Protein AF-0000000081789473 (afdb_homodimer)

Sequence (280 aa):
MPRLNIVAAGLQEVRWLDLGETDAGKYMLLWSGLSLLHVQGVAIALHHRVAASLVTWKPLGPQLIYARLRHTCGFVSVVCCYAITEIADDTDCVQHELQRISKHGVTVVLGDFNATVGANRLASGVSWDRTLLERRMTTAMPRLNIVAAGLQEVRWLDLGETDAGKYMLLWSGLSLLHVQGVAIALHHRVAASLVTWKPLGPQLIYARLRHTCGFVSVVCCYAITEIADDTDCVQHELQRISKHGVTVVLGDFNATVGANRLASGVSWDRTLLERRMTTA

pLDDT: mean 73.77, std 20.95, range [27.02, 96.38]

Secondary structure (DSSP, 8-state):
-PPP-EEEEEEEEE---SEEEEEETTEEEEEE--TTT--SEEEEEEEHHHHTTEEEEEEEETTEEEEEEEETTEEEEEEEEEEGGGTS---HHHHHHHHHHHTTEEEEEEEES-STTHHHHHHHHS---HHHHHHHHHT-/-----EEEEEEEEE---SEEEEEETTEEEEEE--TTT--SEEEEEEEHHHHTTEEEEEEEETTEEEEEEEETTEEEEEEEEEEGGGTS---HHHHHHHHHHHTTEEEEEEEES-STTHHHHHHHHS---HHHHHHHHHT-

InterPro domains:
  IPR036691 Endonuclease/exonuclease/phosphatase superfamily [G3DSA:3.60.10.10] (1-138)
  IPR036691 Endonuclease/exonuclease/phosphatase superfamily [SSF56219] (10-119)

Organism: Acanthaster planci (NCBI:txid133434)

Foldseek 3Di:
DDDPPDFKDKDWLALDAAFDWDDDVQWIKGKAAHHPPSGTIIIMIGGPVQVVQWDDKDDPHRFKIKTWGADPQWIEMEMEGAAQVVCLPPPPVSVVVVVVSPPRYHYDYDYDHVPPCRLPRCCVVVVPPSVVVPVVVPVD/DDDPPDFKDKDWLALDAAFDWDDDVQWIKGKAAHHPPSGTIIIMIGGPVQVVQWDDKDDPHRFKIKTWGADPQWIEMEMEGAEQVVCLPPPPVSVVVVVVSPPRYHYDYHYDHPPPCRLPRCCPVVVPPSVVVPVVVPVD

Solvent-accessible surface area (backbone atoms only — not comparable to full-atom values): 13468 Å² total; per-residue (Å²): 124,82,57,64,42,55,44,34,33,31,29,25,43,32,57,43,68,36,66,53,71,46,82,29,74,58,23,38,38,36,38,13,16,32,62,88,64,44,46,53,3,15,27,40,37,25,21,51,89,50,47,78,32,52,73,48,69,49,63,77,42,37,37,26,32,38,38,32,27,58,45,98,93,35,31,41,25,44,34,18,24,45,30,44,33,62,70,51,33,76,47,64,68,54,37,50,51,50,40,55,58,24,56,76,31,38,26,37,38,27,22,28,39,57,41,85,67,14,61,64,41,33,15,71,60,46,52,38,52,48,64,66,65,53,52,66,55,58,70,104,124,83,58,62,41,56,44,34,33,31,30,26,42,32,60,42,68,36,66,50,72,46,81,30,75,58,23,36,38,36,37,11,16,30,64,87,61,44,47,52,2,16,28,39,38,26,20,52,89,52,46,78,33,51,73,49,69,47,64,76,42,37,39,27,32,39,39,33,28,58,46,97,93,35,32,41,26,43,34,19,26,44,30,45,33,61,72,53,34,75,48,64,66,54,37,50,50,51,43,55,58,24,55,76,31,38,25,36,38,26,23,26,39,58,43,84,66,14,61,64,42,36,13,72,62,45,52,37,53,47,63,64,66,53,51,66,55,57,73,105

Nearest PDB structures (foldseek):
  7n8k-assembly2_B  TM=6.946E-01  e=8.963E-04  Homo sapiens
  2v0r-assembly2_B  TM=6.892E-01  e=8.963E-04  Homo sapiens
  7n94-assembly2_B  TM=6.518E-01  e=5.803E-04  Homo sapiens
  1wdu-assembly1_A  TM=6.638E-01  e=4.773E-02  Bombyx mori
  8fg6-assembly1_B  TM=2.627E-01  e=7.809E-01  synthetic construct

Structure (mmCIF, N/CA/C/O backbone):
data_AF-0000000081789473-model_v1
#
loop_
_entity.id
_entity.type
_entity.pdbx_description
1 polymer 'Uncharacterized protein LOC110983933'
#
loop_
_atom_site.group_PDB
_atom_site.id
_atom_site.type_symbol
_atom_site.label_atom_id
_atom_site.label_alt_id
_atom_site.label_comp_id
_atom_site.label_asym_id
_atom_site.label_entity_id
_atom_site.label_seq_id
_atom_site.pdbx_PDB_ins_code
_atom_site.Cartn_x
_atom_site.Cartn_y
_atom_site.Cartn_z
_atom_site.occupancy
_atom_site.B_iso_or_equiv
_atom_site.auth_seq_id
_atom_site.auth_comp_id
_atom_site.auth_asym_id
_atom_site.auth_atom_id
_atom_site.pdbx_PDB_model_num
ATOM 1 N N . MET A 1 1 ? -9.312 -11.531 20.125 1 35.53 1 MET A N 1
ATOM 2 C CA . MET A 1 1 ? -9.75 -10.758 18.969 1 35.53 1 MET A CA 1
ATOM 3 C C . MET A 1 1 ? -8.914 -11.102 17.734 1 35.53 1 MET A C 1
ATOM 5 O O . MET A 1 1 ? -7.688 -11.148 17.812 1 35.53 1 MET A O 1
ATOM 9 N N . PRO A 1 2 ? -9.555 -11.727 16.859 1 44.69 2 PRO A N 1
ATOM 10 C CA . PRO A 1 2 ? -8.719 -12.258 15.773 1 44.69 2 PRO A CA 1
ATOM 11 C C . PRO A 1 2 ? -7.867 -11.18 15.109 1 44.69 2 PRO A C 1
ATOM 13 O O . PRO A 1 2 ? -8.305 -10.039 14.977 1 44.69 2 PRO A O 1
ATOM 16 N N . ARG A 1 3 ? -6.547 -11.289 15.125 1 61.25 3 ARG A N 1
ATOM 17 C CA . ARG A 1 3 ? -5.469 -10.422 14.664 1 61.25 3 ARG A CA 1
ATOM 18 C C . ARG A 1 3 ? -5.5 -10.266 13.148 1 61.25 3 ARG A C 1
ATOM 20 O O . ARG A 1 3 ? -5.949 -11.164 12.43 1 61.25 3 ARG A O 1
ATOM 27 N N . LEU A 1 4 ? -5.672 -9.023 12.672 1 71.88 4 LEU A N 1
ATOM 28 C CA . LEU A 1 4 ? -5.598 -8.781 11.234 1 71.88 4 LEU A CA 1
ATOM 29 C C . LEU A 1 4 ? -4.383 -9.477 10.625 1 71.88 4 LEU A C 1
ATOM 31 O O . LEU A 1 4 ? -3.297 -9.453 11.211 1 71.88 4 LEU A O 1
ATOM 35 N N . ASN A 1 5 ? -4.699 -10.336 9.688 1 83.31 5 ASN A N 1
ATOM 36 C CA . ASN A 1 5 ? -3.617 -11.016 8.984 1 83.31 5 ASN A CA 1
ATOM 37 C C . ASN A 1 5 ? -2.916 -10.086 7.996 1 83.31 5 ASN A C 1
ATOM 39 O O . ASN A 1 5 ? -2.953 -10.312 6.785 1 83.31 5 ASN A O 1
ATOM 43 N N . ILE A 1 6 ? -2.283 -9.109 8.57 1 87.06 6 ILE A N 1
ATOM 44 C CA . ILE A 1 6 ? -1.536 -8.148 7.766 1 87.06 6 ILE A CA 1
ATOM 45 C C . ILE A 1 6 ? -0.145 -8.703 7.465 1 87.06 6 ILE A C 1
ATOM 47 O O . ILE A 1 6 ? 0.678 -8.859 8.367 1 87.06 6 ILE A O 1
ATOM 51 N N . VAL A 1 7 ? 0.059 -8.945 6.184 1 88.81 7 VAL A N 1
ATOM 52 C CA . VAL A 1 7 ? 1.333 -9.57 5.84 1 88.81 7 VAL A CA 1
ATOM 53 C C . VAL A 1 7 ? 2.34 -8.492 5.43 1 88.81 7 VAL A C 1
ATOM 55 O O . VAL A 1 7 ? 3.551 -8.719 5.48 1 88.81 7 VAL A O 1
ATOM 58 N N . ALA A 1 8 ? 1.842 -7.363 4.977 1 91.12 8 ALA A N 1
ATOM 59 C CA . ALA A 1 8 ? 2.686 -6.23 4.594 1 91.12 8 ALA A CA 1
ATOM 60 C C . ALA A 1 8 ? 1.968 -4.906 4.836 1 91.12 8 ALA A C 1
ATOM 62 O O . ALA A 1 8 ? 0.745 -4.82 4.699 1 91.12 8 ALA A O 1
ATOM 63 N N . ALA A 1 9 ? 2.734 -3.879 5.199 1 89.38 9 ALA A N 1
ATOM 64 C CA . ALA A 1 9 ? 2.201 -2.531 5.391 1 89.38 9 ALA A CA 1
ATOM 65 C C . ALA A 1 9 ? 3.168 -1.479 4.852 1 89.38 9 ALA A C 1
ATOM 67 O O . ALA A 1 9 ? 4.375 -1.56 5.086 1 89.38 9 ALA A O 1
ATOM 68 N N . GLY A 1 10 ? 2.666 -0.63 3.996 1 90.56 10 GLY A N 1
ATOM 69 C CA . GLY A 1 10 ? 3.4 0.563 3.609 1 90.56 10 GLY A CA 1
ATOM 70 C C . GLY A 1 10 ? 3.109 1.757 4.5 1 90.56 10 GLY A C 1
ATOM 71 O O . GLY A 1 10 ? 1.948 2.107 4.719 1 90.56 10 GLY A O 1
ATOM 72 N N . LEU A 1 11 ? 4.184 2.35 4.988 1 86.81 11 LEU A N 1
ATOM 73 C CA . LEU A 1 11 ? 4.051 3.432 5.957 1 86.81 11 LEU A CA 1
ATOM 74 C C . LEU A 1 11 ? 4.684 4.715 5.43 1 86.81 11 LEU A C 1
ATOM 76 O O . LEU A 1 11 ? 5.797 4.691 4.902 1 86.81 11 LEU A O 1
ATOM 80 N N . GLN A 1 12 ? 3.863 5.734 5.57 1 83.19 12 GLN A N 1
ATOM 81 C CA . GLN A 1 12 ? 4.379 7.043 5.176 1 83.19 12 GLN A CA 1
ATOM 82 C C . GLN A 1 12 ? 4.617 7.93 6.391 1 83.19 12 GLN A C 1
ATOM 84 O O . GLN A 1 12 ? 4.074 7.676 7.469 1 83.19 12 GLN A O 1
ATOM 89 N N . GLU A 1 13 ? 5.469 8.914 6.199 1 78.31 13 GLU A N 1
ATOM 90 C CA . GLU A 1 13 ? 5.828 9.898 7.219 1 78.31 13 GLU A CA 1
ATOM 91 C C . GLU A 1 13 ? 6.449 9.227 8.438 1 78.31 13 GLU A C 1
ATOM 93 O O . GLU A 1 13 ? 6.012 9.461 9.57 1 78.31 13 GLU A O 1
ATOM 98 N N . VAL A 1 14 ? 7.32 8.352 8.133 1 72.69 14 VAL A N 1
ATOM 99 C CA . VAL A 1 14 ? 8.102 7.703 9.18 1 72.69 14 VAL A CA 1
ATOM 100 C C . VAL A 1 14 ? 9.273 8.602 9.578 1 72.69 14 VAL A C 1
ATOM 102 O O . VAL A 1 14 ? 10.031 9.062 8.727 1 72.69 14 VAL A O 1
ATOM 105 N N . ARG A 1 15 ? 9.297 9.055 10.789 1 74.69 15 ARG A N 1
ATOM 106 C CA . ARG A 1 15 ? 10.328 9.969 11.273 1 74.69 15 ARG A CA 1
ATOM 107 C C . ARG A 1 15 ? 11.477 9.211 11.922 1 74.69 15 ARG A C 1
ATOM 109 O O . ARG A 1 15 ? 11.844 9.477 13.07 1 74.69 15 ARG A O 1
ATOM 116 N N . TRP A 1 16 ? 11.977 8.234 11.156 1 72.81 16 TRP A N 1
ATOM 117 C CA . TRP A 1 16 ? 13.125 7.453 11.602 1 72.81 16 TRP A CA 1
ATOM 118 C C . TRP A 1 16 ? 14.398 7.898 10.898 1 72.81 16 TRP A C 1
ATOM 120 O O . TRP A 1 16 ? 14.359 8.312 9.734 1 72.81 16 TRP A O 1
ATOM 130 N N . LEU A 1 17 ? 15.375 7.844 11.625 1 71.19 17 LEU A N 1
ATOM 131 C CA . LEU A 1 17 ? 16.641 8.305 11.078 1 71.19 17 LEU A CA 1
ATOM 132 C C . LEU A 1 17 ? 17.281 7.242 10.188 1 71.19 17 LEU A C 1
ATOM 134 O O . LEU A 1 17 ? 17.141 6.047 10.453 1 71.19 17 LEU A O 1
ATOM 138 N N . ASP A 1 18 ? 17.938 7.812 9.148 1 77.94 18 ASP A N 1
ATOM 139 C CA . ASP A 1 18 ? 18.734 6.984 8.25 1 77.94 18 ASP A CA 1
ATOM 140 C C . ASP A 1 18 ? 17.875 5.949 7.535 1 77.94 18 ASP A C 1
ATOM 142 O O . ASP A 1 18 ? 16.688 6.191 7.285 1 77.94 18 ASP A O 1
ATOM 146 N N . LEU A 1 19 ? 18.516 5.07 6.891 1 85.06 19 LEU A N 1
ATOM 147 C CA . LEU A 1 19 ? 17.906 3.945 6.195 1 85.06 19 LEU A CA 1
ATOM 148 C C . LEU A 1 19 ? 18.359 2.617 6.781 1 85.06 19 LEU A C 1
ATOM 150 O O . LEU A 1 19 ? 19.516 2.496 7.223 1 85.06 19 LEU A O 1
ATOM 154 N N . GLY A 1 20 ? 17.328 1.719 6.887 1 88.19 20 GLY A N 1
ATOM 155 C CA . GLY A 1 20 ? 17.75 0.42 7.387 1 88.19 20 GLY A CA 1
ATOM 156 C C . GLY A 1 20 ? 16.594 -0.568 7.527 1 88.19 20 GLY A C 1
ATOM 157 O O . GLY A 1 20 ? 15.547 -0.395 6.91 1 88.19 20 GLY A O 1
ATOM 158 N N . GLU A 1 21 ? 17.031 -1.706 8.156 1 90.69 21 GLU A N 1
ATOM 159 C CA . GLU A 1 21 ? 16.078 -2.754 8.5 1 90.69 21 GLU A CA 1
ATOM 160 C C . GLU A 1 21 ? 16.219 -3.186 9.953 1 90.69 21 GLU A C 1
ATOM 162 O O . GLU A 1 21 ? 17.312 -3.105 10.523 1 90.69 21 GLU A O 1
ATOM 167 N N . THR A 1 22 ? 15.133 -3.479 10.523 1 85.5 22 THR A N 1
ATOM 168 C CA . THR A 1 22 ? 15.172 -3.979 11.898 1 85.5 22 THR A CA 1
ATOM 169 C C . THR A 1 22 ? 14.023 -4.957 12.148 1 85.5 22 THR A C 1
ATOM 171 O O . THR A 1 22 ? 13.031 -4.953 11.414 1 85.5 22 THR A O 1
ATOM 174 N N . ASP A 1 23 ? 14.242 -5.781 13.109 1 86.44 23 ASP A N 1
ATOM 175 C CA . ASP A 1 23 ? 13.164 -6.652 13.586 1 86.44 23 ASP A CA 1
ATOM 176 C C . ASP A 1 23 ? 12.273 -5.93 14.594 1 86.44 23 ASP A C 1
ATOM 178 O O . ASP A 1 23 ? 12.773 -5.234 15.484 1 86.44 23 ASP A O 1
ATOM 182 N N . ALA A 1 24 ? 11.023 -6.008 14.312 1 81.69 24 ALA A N 1
ATOM 183 C CA . ALA A 1 24 ? 10.047 -5.414 15.211 1 81.69 24 ALA A CA 1
ATOM 184 C C . ALA A 1 24 ? 8.938 -6.406 15.547 1 81.69 24 ALA A C 1
ATOM 186 O O . ALA A 1 24 ? 7.844 -6.348 14.977 1 81.69 24 ALA A O 1
ATOM 187 N N . GLY A 1 25 ? 9.266 -7.277 16.531 1 81.69 25 GLY A N 1
ATOM 188 C CA . GLY A 1 25 ? 8.289 -8.289 16.891 1 81.69 25 GLY A CA 1
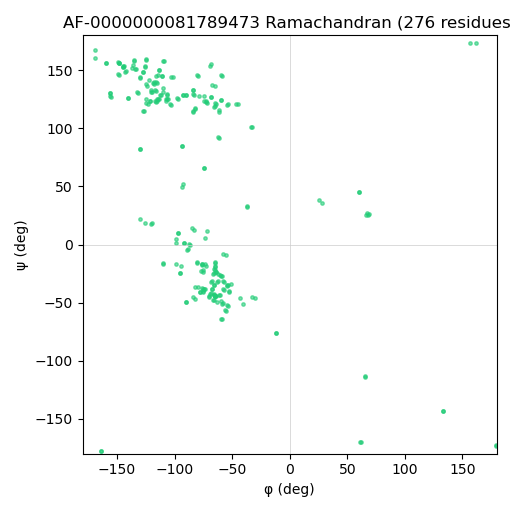ATOM 189 C C . GLY A 1 25 ? 8 -9.281 15.789 1 81.69 25 GLY A C 1
ATOM 190 O O . GLY A 1 25 ? 8.898 -9.984 15.32 1 81.69 25 GLY A O 1
ATOM 191 N N . LYS A 1 26 ? 6.746 -9.156 15.344 1 84.44 26 LYS A N 1
ATOM 192 C CA . LYS A 1 26 ? 6.301 -10.102 14.32 1 84.44 26 LYS A CA 1
ATOM 193 C C . LYS A 1 26 ? 6.641 -9.609 12.922 1 84.44 26 LYS A C 1
ATOM 195 O O . LYS A 1 26 ? 6.418 -10.312 11.938 1 84.44 26 LYS A O 1
ATOM 200 N N . TYR A 1 27 ? 7.273 -8.438 12.938 1 87.88 27 TYR A N 1
ATOM 201 C CA . TYR A 1 27 ? 7.488 -7.824 11.633 1 87.88 27 TYR A CA 1
ATOM 202 C C . TYR A 1 27 ? 8.953 -7.453 11.438 1 87.88 27 TYR A C 1
ATOM 204 O O . TYR A 1 27 ? 9.664 -7.18 12.406 1 87.88 27 TYR A O 1
ATOM 212 N N . MET A 1 28 ? 9.328 -7.52 10.219 1 91.31 28 MET A N 1
ATOM 213 C CA . MET A 1 28 ? 10.531 -6.848 9.742 1 91.31 28 MET A CA 1
ATOM 214 C C . MET A 1 28 ? 10.203 -5.461 9.195 1 91.31 28 MET A C 1
ATOM 216 O O . MET A 1 28 ? 9.312 -5.316 8.352 1 91.31 28 MET A O 1
ATOM 220 N N . LEU A 1 29 ? 10.953 -4.434 9.688 1 89 29 LEU A N 1
ATOM 221 C CA . LEU A 1 29 ? 10.742 -3.064 9.234 1 89 29 LEU A CA 1
ATOM 222 C C . LEU A 1 29 ? 11.867 -2.617 8.305 1 89 29 LEU A C 1
ATOM 224 O O . LEU A 1 29 ? 13.039 -2.783 8.633 1 89 29 LEU A O 1
ATOM 228 N N . LEU A 1 30 ? 11.461 -2.195 7.191 1 93.62 30 LEU A N 1
ATOM 229 C CA . LEU A 1 30 ? 12.352 -1.572 6.219 1 93.62 30 LEU A CA 1
ATOM 230 C C . LEU A 1 30 ? 12.023 -0.091 6.055 1 93.62 30 LEU A C 1
ATOM 232 O O . LEU A 1 30 ? 10.859 0.279 5.887 1 93.62 30 LEU A O 1
ATOM 236 N N . TRP A 1 31 ? 13.086 0.78 6.176 1 90.06 31 TRP A N 1
ATOM 237 C CA . TRP A 1 31 ? 12.695 2.182 6.082 1 90.06 31 TRP A CA 1
ATOM 238 C C . TRP A 1 31 ? 13.766 3.004 5.379 1 90.06 31 TRP A C 1
ATOM 240 O O . TRP A 1 31 ? 14.914 2.562 5.258 1 90.06 31 TRP A O 1
ATOM 250 N N . SER A 1 32 ? 13.234 4.055 4.789 1 89.69 32 SER A N 1
ATOM 251 C CA . SER A 1 32 ? 14.062 5.102 4.199 1 89.69 32 SER A CA 1
ATOM 252 C C . SER A 1 32 ? 13.68 6.477 4.738 1 89.69 32 SER A C 1
ATOM 254 O O . SER A 1 32 ? 12.516 6.879 4.652 1 89.69 32 SER A O 1
ATOM 256 N N . GLY A 1 33 ? 14.547 7.102 5.434 1 80 33 GLY A N 1
ATOM 257 C CA . GLY A 1 33 ? 14.328 8.438 5.969 1 80 33 GLY A CA 1
ATOM 258 C C . GLY A 1 33 ? 15.531 9.344 5.816 1 80 33 GLY A C 1
ATOM 259 O O . GLY A 1 33 ? 16.625 8.883 5.504 1 80 33 GLY A O 1
ATOM 260 N N . LEU A 1 34 ? 15.156 10.727 5.727 1 67.56 34 LEU A N 1
ATOM 261 C CA . LEU A 1 34 ? 16.25 11.68 5.688 1 67.56 34 LEU A CA 1
ATOM 262 C C . LEU A 1 34 ? 16.922 11.789 7.055 1 67.56 34 LEU A C 1
ATOM 264 O O . LEU A 1 34 ? 16.266 11.711 8.086 1 67.56 34 LEU A O 1
ATOM 268 N N . SER A 1 35 ? 18.172 11.508 7.02 1 59.38 35 SER A N 1
ATOM 269 C CA . SER A 1 35 ? 19 11.57 8.219 1 59.38 35 SER A CA 1
ATOM 270 C C . SER A 1 35 ? 18.656 12.781 9.078 1 59.38 35 SER A C 1
ATOM 272 O O . SER A 1 35 ? 18.5 12.664 10.297 1 59.38 35 SER A O 1
ATOM 274 N N . LEU A 1 36 ? 18.609 13.992 8.508 1 56.41 36 LEU A N 1
ATOM 275 C CA . LEU A 1 36 ? 18.719 15.172 9.359 1 56.41 36 LEU A CA 1
ATOM 276 C C . LEU A 1 36 ? 17.344 15.703 9.742 1 56.41 36 LEU A C 1
ATOM 278 O O . LEU A 1 36 ? 17.203 16.422 10.727 1 56.41 36 LEU A O 1
ATOM 282 N N . LEU A 1 37 ? 16.359 15.344 9.039 1 54.75 37 LEU A N 1
ATOM 283 C CA . LEU A 1 37 ? 15.148 16.141 9.25 1 54.75 37 LEU A CA 1
ATOM 284 C C . LEU A 1 37 ? 13.961 15.258 9.594 1 54.75 37 LEU A C 1
ATOM 286 O O . LEU A 1 37 ? 12.906 15.758 9.992 1 54.75 37 LEU A O 1
ATOM 290 N N . HIS A 1 38 ? 14.297 14.109 10 1 57.25 38 HIS A N 1
ATOM 291 C CA . HIS A 1 38 ? 13.211 13.211 10.367 1 57.25 38 HIS A CA 1
ATOM 292 C C . HIS A 1 38 ? 11.938 13.531 9.594 1 57.25 38 HIS A C 1
ATOM 294 O O . HIS A 1 38 ? 10.875 13.703 10.188 1 57.25 38 HIS A O 1
ATOM 300 N N . VAL A 1 39 ? 12.141 13.922 8.391 1 61.56 39 VAL A N 1
ATOM 301 C CA . VAL A 1 39 ? 10.938 14.336 7.668 1 61.56 39 VAL A CA 1
ATOM 302 C C . VAL A 1 39 ? 10.695 13.391 6.492 1 61.56 39 VAL A C 1
ATOM 304 O O . VAL A 1 39 ? 11.641 12.922 5.859 1 61.56 39 VAL A O 1
ATOM 307 N N . GLN A 1 40 ? 9.484 13.023 6.258 1 72.44 40 GLN A N 1
ATOM 308 C CA . GLN A 1 40 ? 8.922 12.453 5.039 1 72.44 40 GLN A CA 1
ATOM 309 C C . GLN A 1 40 ? 9.469 11.047 4.793 1 72.44 40 GLN A C 1
ATOM 311 O O . GLN A 1 40 ? 9.758 10.68 3.65 1 72.44 40 GLN A O 1
ATOM 316 N N . GLY A 1 41 ? 9.898 10.312 5.875 1 82.19 41 GLY A N 1
ATOM 317 C CA . GLY A 1 41 ? 10.375 8.953 5.707 1 82.19 41 GLY A CA 1
ATOM 318 C C . GLY A 1 41 ? 9.281 7.977 5.324 1 82.19 41 GLY A C 1
ATOM 319 O O . GLY A 1 41 ? 8.102 8.227 5.59 1 82.19 41 GLY A O 1
ATOM 320 N N . VAL A 1 42 ? 9.695 6.949 4.672 1 89.94 42 VAL A N 1
ATOM 321 C CA . VAL A 1 42 ? 8.781 5.879 4.277 1 89.94 42 VAL A CA 1
ATOM 322 C C . VAL A 1 42 ? 9.305 4.539 4.789 1 89.94 42 VAL A C 1
ATOM 324 O O . VAL A 1 42 ? 10.508 4.383 5.027 1 89.94 42 VAL A O 1
ATOM 327 N N . ALA A 1 43 ? 8.367 3.604 5 1 89.94 43 ALA A N 1
ATOM 328 C CA . ALA A 1 43 ? 8.766 2.295 5.512 1 89.94 43 ALA A CA 1
ATOM 329 C C . ALA A 1 43 ? 7.836 1.2 4.992 1 89.94 43 ALA A C 1
ATOM 331 O O . ALA A 1 43 ? 6.723 1.484 4.543 1 89.94 43 ALA A O 1
ATOM 332 N N . ILE A 1 44 ? 8.328 0.009 4.988 1 92.69 44 ILE A N 1
ATOM 333 C CA . ILE A 1 44 ? 7.562 -1.201 4.699 1 92.69 44 ILE A CA 1
ATOM 334 C C . ILE A 1 44 ? 7.707 -2.188 5.855 1 92.69 44 ILE A C 1
ATOM 336 O O . ILE A 1 44 ? 8.82 -2.5 6.281 1 92.69 44 ILE A O 1
ATOM 340 N N . ALA A 1 45 ? 6.617 -2.531 6.387 1 90.56 45 ALA A N 1
ATOM 341 C CA . ALA A 1 45 ? 6.59 -3.588 7.395 1 90.56 45 ALA A CA 1
ATOM 342 C C . ALA A 1 45 ? 6.191 -4.926 6.777 1 90.56 45 ALA A C 1
ATOM 344 O O . ALA A 1 45 ? 5.152 -5.027 6.117 1 90.56 45 ALA A O 1
ATOM 345 N N . LEU A 1 46 ? 6.996 -5.926 6.973 1 92.62 46 LEU A N 1
ATOM 346 C CA . LEU A 1 46 ? 6.723 -7.273 6.48 1 92.62 46 LEU A CA 1
ATOM 347 C C . LEU A 1 46 ? 6.582 -8.258 7.641 1 92.62 46 LEU A C 1
ATOM 349 O O . LEU A 1 46 ? 7.473 -8.359 8.484 1 92.62 46 LEU A O 1
ATOM 353 N N . HIS A 1 47 ? 5.414 -8.883 7.609 1 89.38 47 HIS A N 1
ATOM 354 C CA . HIS A 1 47 ? 5.297 -9.969 8.578 1 89.38 47 HIS A CA 1
ATOM 355 C C . HIS A 1 47 ? 6.367 -11.031 8.336 1 89.38 47 HIS A C 1
ATOM 357 O O . HIS A 1 47 ? 6.668 -11.375 7.191 1 89.38 47 HIS A O 1
ATOM 363 N N . HIS A 1 48 ? 6.859 -11.641 9.367 1 90.88 48 HIS A N 1
ATOM 364 C CA . HIS A 1 48 ? 7.977 -12.578 9.25 1 90.88 48 HIS A CA 1
ATOM 365 C C . HIS A 1 48 ? 7.59 -13.789 8.414 1 90.88 48 HIS A C 1
ATOM 367 O O . HIS A 1 48 ? 8.445 -14.406 7.77 1 90.88 48 HIS A O 1
ATOM 373 N N . ARG A 1 49 ? 6.355 -14.078 8.336 1 87.44 49 ARG A N 1
ATOM 374 C CA . ARG A 1 49 ? 5.902 -15.211 7.535 1 87.44 49 ARG A CA 1
ATOM 375 C C . ARG A 1 49 ? 6.16 -14.961 6.051 1 87.44 49 ARG A C 1
ATOM 377 O O . ARG A 1 49 ? 6.277 -15.906 5.27 1 87.44 49 ARG A O 1
ATOM 384 N N . VAL A 1 50 ? 6.227 -13.648 5.68 1 90.75 50 VAL A N 1
ATOM 385 C CA . VAL A 1 50 ? 6.488 -13.375 4.273 1 90.75 50 VAL A CA 1
ATOM 386 C C . VAL A 1 50 ? 7.895 -12.797 4.113 1 90.75 50 VAL A C 1
ATOM 388 O O . VAL A 1 50 ? 8.43 -12.758 3.004 1 90.75 50 VAL A O 1
ATOM 391 N N . ALA A 1 51 ? 8.453 -12.352 5.195 1 92.12 51 ALA A N 1
ATOM 392 C CA . ALA A 1 51 ? 9.805 -11.797 5.145 1 92.12 51 ALA A CA 1
ATOM 393 C C . ALA A 1 51 ? 10.805 -12.828 4.625 1 92.12 51 ALA A C 1
ATOM 395 O O . ALA A 1 51 ? 11.828 -12.461 4.031 1 92.12 51 ALA A O 1
ATOM 396 N N . ALA A 1 52 ? 10.516 -14.102 4.824 1 90.69 52 ALA A N 1
ATOM 397 C CA . ALA A 1 52 ? 11.391 -15.172 4.344 1 90.69 52 ALA A CA 1
ATOM 398 C C . ALA A 1 52 ? 11.43 -15.203 2.818 1 90.69 52 ALA A C 1
ATOM 400 O O . ALA A 1 52 ? 12.375 -15.727 2.225 1 90.69 52 ALA A O 1
ATOM 401 N N . SER A 1 53 ? 10.391 -14.617 2.223 1 93.94 53 SER A N 1
ATOM 402 C CA . SER A 1 53 ? 10.305 -14.602 0.766 1 93.94 53 SER A CA 1
ATOM 403 C C . SER A 1 53 ? 10.938 -13.336 0.192 1 93.94 53 SER A C 1
ATOM 405 O O . SER A 1 53 ? 10.93 -13.125 -1.022 1 93.94 53 SER A O 1
ATOM 407 N N . LEU A 1 54 ? 11.469 -12.477 1.049 1 96.19 54 LEU A N 1
ATOM 408 C CA . LEU A 1 54 ? 12.094 -11.234 0.609 1 96.19 54 LEU A CA 1
ATOM 409 C C . LEU A 1 54 ? 13.328 -11.516 -0.242 1 96.19 54 LEU A C 1
ATOM 411 O O . LEU A 1 54 ? 14.242 -12.211 0.198 1 96.19 54 LEU A O 1
ATOM 415 N N . VAL A 1 55 ? 13.297 -11.023 -1.455 1 95.62 55 VAL A N 1
ATOM 416 C CA . VAL A 1 55 ? 14.406 -11.188 -2.385 1 95.62 55 VAL A CA 1
ATOM 417 C C . VAL A 1 55 ? 15.383 -10.023 -2.234 1 95.62 55 VAL A C 1
ATOM 419 O O . VAL A 1 55 ? 16.594 -10.227 -2.137 1 95.62 55 VAL A O 1
ATOM 422 N N . THR A 1 56 ? 14.836 -8.812 -2.262 1 95.62 56 THR A N 1
ATOM 423 C CA . THR A 1 56 ? 15.648 -7.605 -2.141 1 95.62 56 THR A CA 1
ATOM 424 C C . THR A 1 56 ? 14.789 -6.422 -1.697 1 95.62 56 THR A C 1
ATOM 426 O O . THR A 1 56 ? 13.562 -6.469 -1.791 1 95.62 56 THR A O 1
ATOM 429 N N . TRP A 1 57 ? 15.383 -5.465 -1.109 1 96.06 57 TRP A N 1
ATOM 430 C CA . TRP A 1 57 ? 14.789 -4.16 -0.829 1 96.06 57 TRP A CA 1
ATOM 431 C C . TRP A 1 57 ? 15.828 -3.049 -0.96 1 96.06 57 TRP A C 1
ATOM 433 O O . TRP A 1 57 ? 17.031 -3.293 -0.83 1 96.06 57 TRP A O 1
ATOM 443 N N . LYS A 1 58 ? 15.258 -1.857 -1.283 1 95.38 58 LYS A N 1
ATOM 444 C CA . LYS A 1 58 ? 16.203 -0.759 -1.498 1 95.38 58 LYS A CA 1
ATOM 445 C C . LYS A 1 58 ? 15.523 0.591 -1.26 1 95.38 58 LYS A C 1
ATOM 447 O O . LYS A 1 58 ? 14.43 0.841 -1.763 1 95.38 58 LYS A O 1
ATOM 452 N N . PRO A 1 59 ? 16.172 1.4 -0.468 1 92.88 59 PRO A N 1
ATOM 453 C CA . PRO A 1 59 ? 15.789 2.814 -0.499 1 92.88 59 PRO A CA 1
ATOM 454 C C . PRO A 1 59 ? 16.25 3.523 -1.771 1 92.88 59 PRO A C 1
ATOM 456 O O . PRO A 1 59 ? 17.422 3.43 -2.143 1 92.88 59 PRO A O 1
ATOM 459 N N . LEU A 1 60 ? 15.406 4.113 -2.535 1 90.12 60 LEU A N 1
ATOM 460 C CA . LEU A 1 60 ? 15.758 4.828 -3.756 1 90.12 60 LEU A CA 1
ATOM 461 C C . LEU A 1 60 ? 15.836 6.328 -3.506 1 90.12 60 LEU A C 1
ATOM 463 O O . LEU A 1 60 ? 16.078 7.109 -4.434 1 90.12 60 LEU A O 1
ATOM 467 N N . GLY A 1 61 ? 15.695 6.727 -2.342 1 84 61 GLY A N 1
ATOM 468 C CA . GLY A 1 61 ? 15.672 8.062 -1.779 1 84 61 GLY A CA 1
ATOM 469 C C . GLY A 1 61 ? 14.938 8.141 -0.452 1 84 61 GLY A C 1
ATOM 470 O O . GLY A 1 61 ? 14.344 7.156 -0.01 1 84 61 GLY A O 1
ATOM 471 N N . PRO A 1 62 ? 15 9.258 0.164 1 81.62 62 PRO A N 1
ATOM 472 C CA . PRO A 1 62 ? 14.359 9.375 1.477 1 81.62 62 PRO A CA 1
ATOM 473 C C . PRO A 1 62 ? 12.836 9.227 1.407 1 81.62 62 PRO A C 1
ATOM 475 O O . PRO A 1 62 ? 12.195 8.969 2.426 1 81.62 62 PRO A O 1
ATOM 478 N N . GLN A 1 63 ? 12.336 9.336 0.187 1 87 63 GLN A N 1
ATOM 479 C CA . GLN A 1 63 ? 10.883 9.391 0.072 1 87 63 GLN A CA 1
ATOM 480 C C . GLN A 1 63 ? 10.359 8.234 -0.78 1 87 63 GLN A C 1
ATOM 482 O O . GLN A 1 63 ? 9.227 8.273 -1.264 1 87 63 GLN A O 1
ATOM 487 N N . LEU A 1 64 ? 11.227 7.207 -0.944 1 89.88 64 LEU A N 1
ATOM 488 C CA . LEU A 1 64 ? 10.844 6.082 -1.791 1 89.88 64 LEU A CA 1
ATOM 489 C C . LEU A 1 64 ? 11.609 4.824 -1.4 1 89.88 64 LEU A C 1
ATOM 491 O O . LEU A 1 64 ? 12.844 4.844 -1.307 1 89.88 64 LEU A O 1
ATOM 495 N N . ILE A 1 65 ? 10.93 3.781 -1.162 1 93.5 65 ILE A N 1
ATOM 496 C CA . ILE A 1 65 ? 11.516 2.492 -0.813 1 93.5 65 ILE A CA 1
ATOM 497 C C . ILE A 1 65 ? 10.711 1.367 -1.461 1 93.5 65 ILE A C 1
ATOM 499 O O . ILE A 1 65 ? 9.508 1.505 -1.682 1 93.5 65 ILE A O 1
ATOM 503 N N . TYR A 1 66 ? 11.359 0.304 -1.787 1 94.44 66 TYR A N 1
ATOM 504 C CA . TYR A 1 66 ? 10.617 -0.855 -2.271 1 94.44 66 TYR A CA 1
ATOM 505 C C . TYR A 1 66 ? 11.133 -2.137 -1.623 1 94.44 66 TYR A C 1
ATOM 507 O O . TYR A 1 66 ? 12.242 -2.17 -1.088 1 94.44 66 TYR A O 1
ATOM 515 N N . ALA A 1 67 ? 10.367 -3.133 -1.612 1 96 67 ALA A N 1
ATOM 516 C CA . ALA A 1 67 ? 10.688 -4.512 -1.249 1 96 67 ALA A CA 1
ATOM 517 C C . ALA A 1 67 ? 10.148 -5.492 -2.287 1 96 67 ALA A C 1
ATOM 519 O O . ALA A 1 67 ? 8.992 -5.387 -2.709 1 96 67 ALA A O 1
ATOM 520 N N . ARG A 1 68 ? 11.031 -6.402 -2.717 1 94.81 68 ARG A N 1
ATOM 521 C CA . ARG A 1 68 ? 10.656 -7.43 -3.684 1 94.81 68 ARG A CA 1
ATOM 522 C C . ARG A 1 68 ? 10.562 -8.797 -3.018 1 94.81 68 ARG A C 1
ATOM 524 O O . ARG A 1 68 ? 11.523 -9.25 -2.389 1 94.81 68 ARG A O 1
ATOM 531 N N . LEU A 1 69 ? 9.398 -9.406 -3.189 1 94.62 69 LEU A N 1
ATOM 532 C CA . LEU A 1 69 ? 9.125 -10.703 -2.572 1 94.62 69 LEU A CA 1
ATOM 533 C C . LEU A 1 69 ? 8.914 -11.773 -3.635 1 94.62 69 LEU A C 1
ATOM 535 O O . LEU A 1 69 ? 8.336 -11.5 -4.691 1 94.62 69 LEU A O 1
ATOM 539 N N . ARG A 1 70 ? 9.359 -12.898 -3.279 1 92.06 70 ARG A N 1
ATOM 540 C CA . ARG A 1 70 ? 9.031 -14.047 -4.125 1 92.06 70 ARG A CA 1
ATOM 541 C C . ARG A 1 70 ? 7.656 -14.609 -3.779 1 92.06 70 ARG A C 1
ATOM 543 O O . ARG A 1 70 ? 7.301 -14.719 -2.605 1 92.06 70 ARG A O 1
ATOM 550 N N . HIS A 1 71 ? 6.875 -14.859 -4.734 1 84.44 71 HIS A N 1
ATOM 551 C CA . HIS A 1 71 ? 5.555 -15.461 -4.617 1 84.44 71 HIS A CA 1
ATOM 552 C C . HIS A 1 71 ? 5.441 -16.703 -5.492 1 84.44 71 HIS A C 1
ATOM 554 O O . HIS A 1 71 ? 6.23 -16.891 -6.418 1 84.44 71 HIS A O 1
ATOM 560 N N . THR A 1 72 ? 4.539 -17.531 -5.18 1 78.88 72 THR A N 1
ATOM 561 C CA . THR A 1 72 ? 4.34 -18.75 -5.957 1 78.88 72 THR A CA 1
ATOM 562 C C . THR A 1 72 ? 4.062 -18.422 -7.422 1 78.88 72 THR A C 1
ATOM 564 O O . THR A 1 72 ? 4.492 -1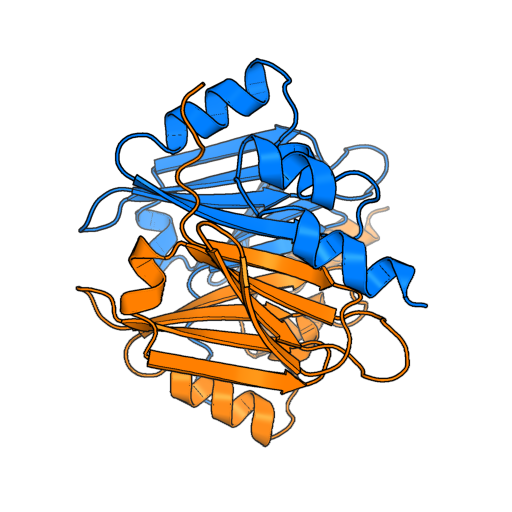9.156 -8.32 1 78.88 72 THR A O 1
ATOM 567 N N . CYS A 1 73 ? 3.408 -17.297 -7.684 1 75.81 73 CYS A N 1
ATOM 568 C CA . CYS A 1 73 ? 3.055 -16.922 -9.047 1 75.81 73 CYS A CA 1
ATOM 569 C C . CYS A 1 73 ? 4.082 -15.953 -9.633 1 75.81 73 CYS A C 1
ATOM 571 O O . CYS A 1 73 ? 3.885 -15.414 -10.727 1 75.81 73 CYS A O 1
ATOM 573 N N . GLY A 1 74 ? 5.172 -15.734 -9.016 1 84.12 74 GLY A N 1
ATOM 574 C CA . GLY A 1 74 ? 6.199 -14.805 -9.469 1 84.12 74 GLY A CA 1
ATOM 575 C C . GLY A 1 74 ? 6.699 -13.891 -8.359 1 84.12 74 GLY A C 1
ATOM 576 O O . GLY A 1 74 ? 6.926 -14.336 -7.234 1 84.12 74 GLY A O 1
ATOM 577 N N . PHE A 1 75 ? 6.961 -12.609 -8.836 1 90.56 75 PHE A N 1
ATOM 578 C CA . PHE A 1 75 ? 7.453 -11.648 -7.852 1 90.56 75 PHE A CA 1
ATOM 579 C C . PHE A 1 75 ? 6.406 -10.578 -7.574 1 90.56 75 PHE A C 1
ATOM 581 O O . PHE A 1 75 ? 5.625 -10.219 -8.453 1 90.56 75 PHE A O 1
ATOM 588 N N . VAL A 1 76 ? 6.41 -10.195 -6.355 1 90.94 76 VAL A N 1
ATOM 589 C CA . VAL A 1 76 ? 5.602 -9.047 -5.961 1 90.94 76 VAL A CA 1
ATOM 590 C C . VAL A 1 76 ? 6.496 -7.969 -5.363 1 90.94 76 VAL A C 1
ATOM 592 O O . VAL A 1 76 ? 7.266 -8.234 -4.441 1 90.94 76 VAL A O 1
ATOM 595 N N . SER A 1 77 ? 6.422 -6.809 -5.945 1 92.38 77 SER A N 1
ATOM 596 C CA . SER A 1 77 ? 7.16 -5.672 -5.402 1 92.38 77 SER A CA 1
ATOM 597 C C . SER A 1 77 ? 6.227 -4.684 -4.711 1 92.38 77 SER A C 1
ATOM 599 O O . SER A 1 77 ? 5.172 -4.336 -5.25 1 92.38 77 SER A O 1
ATOM 601 N N . VAL A 1 78 ? 6.555 -4.301 -3.459 1 93.38 78 VAL A N 1
ATOM 602 C CA . VAL A 1 78 ? 5.844 -3.275 -2.707 1 93.38 78 VAL A CA 1
ATOM 603 C C . VAL A 1 78 ? 6.656 -1.981 -2.701 1 93.38 78 VAL A C 1
ATOM 605 O O . VAL A 1 78 ? 7.816 -1.973 -2.283 1 93.38 78 VAL A O 1
ATOM 608 N N . VAL A 1 79 ? 6.07 -0.943 -3.215 1 92.38 79 VAL A N 1
ATOM 609 C CA . VAL A 1 79 ? 6.734 0.355 -3.27 1 92.38 79 VAL A CA 1
ATOM 610 C C . VAL A 1 79 ? 5.996 1.352 -2.379 1 92.38 79 VAL A C 1
ATOM 612 O O . VAL A 1 79 ? 4.773 1.488 -2.469 1 92.38 79 VAL A O 1
ATOM 615 N N . CYS A 1 80 ? 6.684 1.924 -1.508 1 92.88 80 CYS A N 1
ATOM 616 C CA . CYS A 1 80 ? 6.129 2.98 -0.669 1 92.88 80 CYS A CA 1
ATOM 617 C C . CYS A 1 80 ? 6.828 4.309 -0.933 1 92.88 80 CYS A C 1
ATOM 619 O O . CYS A 1 80 ? 8.055 4.398 -0.843 1 92.88 80 CYS A O 1
ATOM 621 N N . CYS A 1 81 ? 6.051 5.301 -1.283 1 88.56 81 CYS A N 1
ATOM 622 C CA . CYS A 1 81 ? 6.609 6.617 -1.582 1 88.56 81 CYS A CA 1
ATOM 623 C C . CYS A 1 81 ? 5.816 7.715 -0.881 1 88.56 81 CYS A C 1
ATOM 625 O O . CYS A 1 81 ? 4.629 7.547 -0.597 1 88.56 81 CYS A O 1
ATOM 627 N N . TYR A 1 82 ? 6.566 8.766 -0.609 1 81.56 82 TYR A N 1
ATOM 628 C CA . TYR A 1 82 ? 5.891 9.898 0.006 1 81.56 82 TYR A CA 1
ATOM 629 C C . TYR A 1 82 ? 4.887 10.523 -0.956 1 81.56 82 TYR A C 1
ATOM 631 O O . TYR A 1 82 ? 3.721 10.719 -0.604 1 81.56 82 TYR A O 1
ATOM 639 N N . ALA A 1 83 ? 5.336 10.742 -2.137 1 78.75 83 ALA A N 1
ATOM 640 C CA . ALA A 1 83 ? 4.48 11.258 -3.201 1 78.75 83 ALA A CA 1
ATOM 641 C C . ALA A 1 83 ? 4.504 10.336 -4.418 1 78.75 83 ALA A C 1
ATOM 643 O O . ALA A 1 83 ? 5.566 9.859 -4.82 1 78.75 83 ALA A O 1
ATOM 644 N N . ILE A 1 84 ? 3.348 10.109 -4.965 1 76.81 84 ILE A N 1
ATOM 645 C CA . ILE A 1 84 ? 3.229 9.211 -6.109 1 76.81 84 ILE A CA 1
ATOM 646 C C . ILE A 1 84 ? 4.062 9.742 -7.273 1 76.81 84 ILE A C 1
ATOM 648 O O . ILE A 1 84 ? 4.531 8.969 -8.109 1 76.81 84 ILE A O 1
ATOM 652 N N . THR A 1 85 ? 4.254 11.039 -7.266 1 73 85 THR A N 1
ATOM 653 C CA . THR A 1 85 ? 5.039 11.656 -8.328 1 73 85 THR A CA 1
ATOM 654 C C . THR A 1 85 ? 6.484 11.172 -8.281 1 73 85 THR A C 1
ATOM 656 O O . THR A 1 85 ? 7.207 11.266 -9.281 1 73 85 THR A O 1
ATOM 659 N N . GLU A 1 86 ? 6.898 10.648 -7.203 1 73.5 86 GLU A N 1
ATOM 660 C CA . GLU A 1 86 ? 8.266 10.156 -7.055 1 73.5 86 GLU A CA 1
ATOM 661 C C . GLU A 1 86 ? 8.508 8.93 -7.926 1 73.5 86 GLU A C 1
ATOM 663 O O . GLU A 1 86 ? 9.633 8.688 -8.367 1 73.5 86 GLU A O 1
ATOM 668 N N . ILE A 1 87 ? 7.445 8.18 -8.078 1 73.44 87 ILE A N 1
ATOM 669 C CA . ILE A 1 87 ? 7.586 6.965 -8.875 1 73.44 87 ILE A CA 1
ATOM 670 C C . ILE A 1 87 ? 7.641 7.316 -10.359 1 73.44 87 ILE A C 1
ATOM 672 O O . ILE A 1 87 ? 8.195 6.566 -11.156 1 73.44 87 ILE A O 1
ATOM 676 N N . ALA A 1 88 ? 7.086 8.461 -10.633 1 65.69 88 ALA A N 1
ATOM 677 C CA . ALA A 1 88 ? 7.109 8.914 -12.023 1 65.69 88 ALA A CA 1
ATOM 678 C C . ALA A 1 88 ? 8.375 9.711 -12.32 1 65.69 88 ALA A C 1
ATOM 680 O O . ALA A 1 88 ? 8.602 10.133 -13.461 1 65.69 88 ALA A O 1
ATOM 681 N N . ASP A 1 89 ? 9.109 9.867 -11.227 1 61.38 89 ASP A N 1
ATOM 682 C CA . ASP A 1 89 ? 10.32 10.656 -11.391 1 61.38 89 ASP A CA 1
ATOM 683 C C . ASP A 1 89 ? 11.258 10.023 -12.422 1 61.38 89 ASP A C 1
ATOM 685 O O . ASP A 1 89 ? 11.555 8.836 -12.344 1 61.38 89 ASP A O 1
ATOM 689 N N . ASP A 1 90 ? 11.555 10.773 -13.32 1 60.69 90 ASP A N 1
ATOM 690 C CA . ASP A 1 90 ? 12.266 10.344 -14.523 1 60.69 90 ASP A CA 1
ATOM 691 C C . ASP A 1 90 ? 13.773 10.297 -14.281 1 60.69 90 ASP A C 1
ATOM 693 O O . ASP A 1 90 ? 14.555 10.211 -15.227 1 60.69 90 ASP A O 1
ATOM 697 N N . THR A 1 91 ? 13.977 10.406 -12.953 1 65.44 91 THR A N 1
ATOM 698 C CA . THR A 1 91 ? 15.414 10.18 -12.828 1 65.44 91 THR A CA 1
ATOM 699 C C . THR A 1 91 ? 15.781 8.758 -13.234 1 65.44 91 THR A C 1
ATOM 701 O O . THR A 1 91 ? 15.047 7.812 -12.922 1 65.44 91 THR A O 1
ATOM 704 N N . ASP A 1 92 ? 16.828 8.664 -13.969 1 69.94 92 ASP A N 1
ATOM 705 C CA . ASP A 1 92 ? 17.25 7.434 -14.625 1 69.94 92 ASP A CA 1
ATOM 706 C C . ASP A 1 92 ? 17.391 6.297 -13.625 1 69.94 92 ASP A C 1
ATOM 708 O O . ASP A 1 92 ? 16.953 5.172 -13.875 1 69.94 92 ASP A O 1
ATOM 712 N N . CYS A 1 93 ? 17.844 6.664 -12.438 1 77.06 93 CYS A N 1
ATOM 713 C CA . CYS A 1 93 ? 18.172 5.574 -11.523 1 77.06 93 CYS A CA 1
ATOM 714 C C . CYS A 1 93 ? 16.906 4.996 -10.898 1 77.06 93 CYS A C 1
ATOM 716 O O . CYS A 1 93 ? 16.75 3.773 -10.82 1 77.06 93 CYS A O 1
ATOM 718 N N . VAL A 1 94 ? 16.016 5.887 -10.555 1 80.88 94 VAL A N 1
ATOM 719 C CA . VAL A 1 94 ? 14.789 5.445 -9.898 1 80.88 94 VAL A CA 1
ATOM 720 C C . VAL A 1 94 ? 13.906 4.699 -10.898 1 80.88 94 VAL A C 1
ATOM 722 O O . VAL A 1 94 ? 13.438 3.594 -10.617 1 80.88 94 VAL A O 1
ATOM 725 N N . GLN A 1 95 ? 13.812 5.25 -11.984 1 80.19 95 GLN A N 1
ATOM 726 C CA . GLN A 1 95 ? 12.977 4.645 -13.016 1 80.19 95 GLN A CA 1
ATOM 727 C C . GLN A 1 95 ? 13.539 3.297 -13.461 1 80.19 95 GLN A C 1
ATOM 729 O O . GLN A 1 95 ? 12.789 2.334 -13.641 1 80.19 95 GLN A O 1
ATOM 734 N N . HIS A 1 96 ? 14.82 3.297 -13.648 1 83.81 96 HIS A N 1
ATOM 735 C CA . HIS A 1 96 ? 15.477 2.064 -14.07 1 83.81 96 HIS A CA 1
ATOM 736 C C . HIS A 1 96 ? 15.289 0.956 -13.039 1 83.81 96 HIS A C 1
ATOM 738 O O . HIS A 1 96 ? 14.977 -0.182 -13.398 1 83.81 96 HIS A O 1
ATOM 744 N N . GLU A 1 97 ? 15.445 1.321 -11.828 1 86.5 97 GLU A N 1
ATOM 745 C CA . GLU A 1 97 ? 15.297 0.334 -10.758 1 86.5 97 GLU A CA 1
ATOM 746 C C . GLU A 1 97 ? 13.859 -0.181 -10.688 1 86.5 97 GLU A C 1
ATOM 748 O O . GLU A 1 97 ? 13.633 -1.385 -10.539 1 86.5 97 GLU A O 1
ATOM 753 N N . LEU A 1 98 ? 12.961 0.687 -10.773 1 83.94 98 LEU A N 1
ATOM 754 C CA . LEU A 1 98 ? 11.555 0.307 -10.688 1 83.94 98 LEU A CA 1
ATOM 755 C C . LEU A 1 98 ? 11.148 -0.556 -11.883 1 83.94 98 LEU A C 1
ATOM 757 O O . LEU A 1 98 ? 10.367 -1.496 -11.734 1 83.94 98 LEU A O 1
ATOM 761 N N . GLN A 1 99 ? 11.711 -0.28 -13.008 1 83.88 99 GLN A N 1
ATOM 762 C CA . GLN A 1 99 ? 11.461 -1.102 -14.188 1 83.88 99 GLN A CA 1
ATOM 763 C C . GLN A 1 99 ? 12.047 -2.502 -14.016 1 83.88 99 GLN A C 1
ATOM 765 O O . GLN A 1 99 ? 11.422 -3.49 -14.406 1 83.88 99 GLN A O 1
ATOM 770 N N . ARG A 1 100 ? 13.125 -2.527 -13.43 1 85.88 100 ARG A N 1
ATOM 771 C CA . ARG A 1 100 ? 13.781 -3.811 -13.211 1 85.88 100 ARG A CA 1
ATOM 772 C C . ARG A 1 100 ? 12.953 -4.707 -12.305 1 85.88 100 ARG A C 1
ATOM 774 O O . ARG A 1 100 ? 12.766 -5.891 -12.594 1 85.88 100 ARG A O 1
ATOM 781 N N . ILE A 1 101 ? 12.469 -4.105 -11.266 1 84.19 101 ILE A N 1
ATOM 782 C CA . ILE A 1 101 ? 11.766 -4.938 -10.289 1 84.19 101 ILE A CA 1
ATOM 783 C C . ILE A 1 101 ? 10.383 -5.301 -10.828 1 84.19 101 ILE A C 1
ATOM 785 O O . ILE A 1 101 ? 9.719 -6.195 -10.305 1 84.19 101 ILE A O 1
ATOM 789 N N . SER A 1 102 ? 10 -4.609 -11.75 1 81.62 102 SER A N 1
ATOM 790 C CA . SER A 1 102 ? 8.695 -4.895 -12.352 1 81.62 102 SER A CA 1
ATOM 791 C C . SER A 1 102 ? 8.781 -6.055 -13.328 1 81.62 102 SER A C 1
A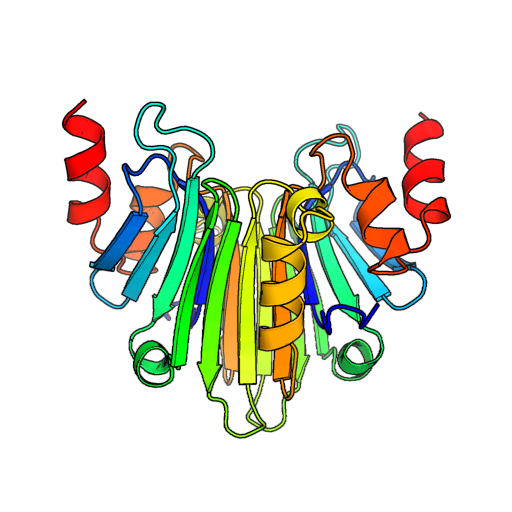TOM 793 O O . SER A 1 102 ? 7.754 -6.633 -13.711 1 81.62 102 SER A O 1
ATOM 795 N N . LYS A 1 103 ? 9.992 -6.352 -13.688 1 81.56 103 LYS A N 1
ATOM 796 C CA . LYS A 1 103 ? 10.18 -7.477 -14.602 1 81.56 103 LYS A CA 1
ATOM 797 C C . LYS A 1 103 ? 9.828 -8.797 -13.922 1 81.56 103 LYS A C 1
ATOM 799 O O . LYS A 1 103 ? 10.25 -9.055 -12.797 1 81.56 103 LYS A O 1
ATOM 804 N N . HIS A 1 104 ? 8.977 -9.625 -14.484 1 81.69 104 HIS A N 1
ATOM 805 C CA . HIS A 1 104 ? 8.578 -10.961 -14.039 1 81.69 104 HIS A CA 1
ATOM 806 C C . HIS A 1 104 ? 7.789 -10.898 -12.742 1 81.69 104 HIS A C 1
ATOM 808 O O . HIS A 1 104 ? 7.887 -11.805 -11.906 1 81.69 104 HIS A O 1
ATOM 814 N N . GLY A 1 105 ? 7.168 -9.836 -12.539 1 85.31 105 GLY A N 1
ATOM 815 C CA . GLY A 1 105 ? 6.344 -9.727 -11.344 1 85.31 105 GLY A CA 1
ATOM 816 C C . GLY A 1 105 ? 5.355 -8.578 -11.398 1 85.31 105 GLY A C 1
ATOM 817 O O . GLY A 1 105 ? 5.133 -7.996 -12.461 1 85.31 105 GLY A O 1
ATOM 818 N N . VAL A 1 106 ? 4.609 -8.414 -10.305 1 86.88 106 VAL A N 1
ATOM 819 C CA . VAL A 1 106 ? 3.646 -7.32 -10.188 1 86.88 106 VAL A CA 1
ATOM 820 C C . VAL A 1 106 ? 4.09 -6.355 -9.094 1 86.88 106 VAL A C 1
ATOM 822 O O . VAL A 1 106 ? 4.855 -6.73 -8.203 1 86.88 106 VAL A O 1
ATOM 825 N N . THR A 1 107 ? 3.699 -5.07 -9.297 1 88.88 107 THR A N 1
ATOM 826 C CA . THR A 1 107 ? 4.066 -4.035 -8.336 1 88.88 107 THR A CA 1
ATOM 827 C C . THR A 1 107 ? 2.82 -3.439 -7.684 1 88.88 107 THR A C 1
ATOM 829 O O . THR A 1 107 ? 1.822 -3.18 -8.359 1 88.88 107 THR A O 1
ATOM 832 N N . VAL A 1 108 ? 2.855 -3.316 -6.363 1 90.19 108 VAL A N 1
ATOM 833 C CA . VAL A 1 108 ? 1.859 -2.584 -5.59 1 90.19 108 VAL A CA 1
ATOM 834 C C . VAL A 1 108 ? 2.482 -1.313 -5.016 1 90.19 108 VAL A C 1
ATOM 836 O O . VAL A 1 108 ? 3.576 -1.354 -4.445 1 90.19 108 VAL A O 1
ATOM 839 N N . VAL A 1 109 ? 1.755 -0.165 -5.129 1 88.62 109 VAL A N 1
ATOM 840 C CA . VAL A 1 109 ? 2.332 1.113 -4.723 1 88.62 109 VAL A CA 1
ATOM 841 C C . VAL A 1 109 ? 1.46 1.754 -3.646 1 88.62 109 VAL A C 1
ATOM 843 O O . VAL A 1 109 ? 0.231 1.676 -3.705 1 88.62 109 VAL A O 1
ATOM 846 N N . LEU A 1 110 ? 2.109 2.344 -2.725 1 85.81 110 LEU A N 1
ATOM 847 C CA . LEU A 1 110 ? 1.467 3.229 -1.758 1 85.81 110 LEU A CA 1
ATOM 848 C C . LEU A 1 110 ? 2.059 4.633 -1.826 1 85.81 110 LEU A C 1
ATOM 850 O O . LEU A 1 110 ? 3.281 4.793 -1.837 1 85.81 110 LEU A O 1
ATOM 854 N N . GLY A 1 111 ? 1.213 5.656 -1.866 1 81.62 111 GLY A N 1
ATOM 855 C CA . GLY A 1 111 ? 1.748 7.008 -1.91 1 81.62 111 GLY A CA 1
ATOM 856 C C . GLY A 1 111 ? 0.692 8.078 -1.69 1 81.62 111 GLY A C 1
ATOM 857 O O . GLY A 1 111 ? -0.506 7.793 -1.756 1 81.62 111 GLY A O 1
ATOM 858 N N . ASP A 1 112 ? 1.135 9.242 -1.323 1 75.69 112 ASP A N 1
ATOM 859 C CA . ASP A 1 112 ? 0.294 10.43 -1.228 1 75.69 112 ASP A CA 1
ATOM 860 C C . ASP A 1 112 ? -0.034 10.984 -2.611 1 75.69 112 ASP A C 1
ATOM 862 O O . ASP A 1 112 ? 0.858 11.148 -3.447 1 75.69 112 ASP A O 1
ATOM 866 N N . PHE A 1 113 ? -1.354 11.164 -2.795 1 66.19 113 PHE A N 1
ATOM 867 C CA . PHE A 1 113 ? -1.808 11.656 -4.09 1 66.19 113 PHE A CA 1
ATOM 868 C C . PHE A 1 113 ? -1.709 13.18 -4.152 1 66.19 113 PHE A C 1
ATOM 870 O O . PHE A 1 113 ? -1.559 13.75 -5.23 1 66.19 113 PHE A O 1
ATOM 877 N N . ASN A 1 114 ? -2.16 13.883 -3.07 1 59.5 114 ASN A N 1
ATOM 878 C CA . ASN A 1 114 ? -2.146 15.336 -3.078 1 59.5 114 ASN A CA 1
ATOM 879 C C . ASN A 1 114 ? -0.742 15.883 -3.314 1 59.5 114 ASN A C 1
ATOM 881 O O . ASN A 1 114 ? -0.558 17.094 -3.459 1 59.5 114 ASN A O 1
ATOM 885 N N . ALA A 1 115 ? 0.166 15.062 -3.307 1 48.53 115 ALA A N 1
ATOM 886 C CA . ALA A 1 115 ? 1.372 15.82 -3.629 1 48.53 115 ALA A CA 1
ATOM 887 C C . ALA A 1 115 ? 1.267 16.453 -5.012 1 48.53 115 ALA A C 1
ATOM 889 O O . ALA A 1 115 ? 0.635 15.898 -5.914 1 48.53 115 ALA A O 1
ATOM 890 N N . THR A 1 116 ? 1.229 17.828 -5 1 39.59 116 THR A N 1
ATOM 891 C CA . THR A 1 116 ? 0.928 18.75 -6.086 1 39.59 116 THR A CA 1
ATOM 892 C C . THR A 1 116 ? 0.91 18.016 -7.426 1 39.59 116 THR A C 1
ATOM 894 O O . THR A 1 116 ? -0.002 18.219 -8.234 1 39.59 116 THR A O 1
ATOM 897 N N . VAL A 1 117 ? 2.014 17.719 -7.906 1 38.97 117 VAL A N 1
ATOM 898 C CA . VAL A 1 117 ? 2.424 17.344 -9.258 1 38.97 117 VAL A CA 1
ATOM 899 C C . VAL A 1 117 ? 1.938 15.938 -9.586 1 38.97 117 VAL A C 1
ATOM 901 O O . VAL A 1 117 ? 1.968 15.516 -10.742 1 38.97 117 VAL A O 1
ATOM 904 N N . GLY A 1 118 ? 1.619 15.172 -8.766 1 39.53 118 GLY A N 1
ATOM 905 C CA . GLY A 1 118 ? 1.678 13.727 -8.922 1 39.53 118 GLY A CA 1
ATOM 906 C C . GLY A 1 118 ? 0.56 13.164 -9.781 1 39.53 118 GLY A C 1
ATOM 907 O O . GLY A 1 118 ? 0.72 12.125 -10.422 1 39.53 118 GLY A O 1
ATOM 908 N N . ALA A 1 119 ? -0.63 13.82 -9.57 1 42.56 119 ALA A N 1
ATOM 909 C CA . ALA A 1 119 ? -1.739 13.258 -10.336 1 42.56 119 ALA A CA 1
ATOM 910 C C . ALA A 1 119 ? -1.437 13.273 -11.836 1 42.56 119 ALA A C 1
ATOM 912 O O . ALA A 1 119 ? -1.812 12.344 -12.555 1 42.56 119 ALA A O 1
ATOM 913 N N . ASN A 1 120 ? -0.805 14.359 -12.219 1 42.16 120 ASN A N 1
ATOM 914 C CA . ASN A 1 120 ? -0.528 14.516 -13.648 1 42.16 120 ASN A CA 1
ATOM 915 C C . ASN A 1 120 ? 0.45 13.453 -14.148 1 42.16 120 ASN A C 1
ATOM 917 O O . ASN A 1 120 ? 0.315 12.961 -15.266 1 42.16 120 ASN A O 1
ATOM 921 N N . ARG A 1 121 ? 1.416 13.219 -13.438 1 40.69 121 ARG A N 1
ATOM 922 C CA . ARG A 1 121 ? 2.543 12.422 -13.914 1 40.69 121 ARG A CA 1
ATOM 923 C C . ARG A 1 121 ? 2.234 10.93 -13.844 1 40.69 121 ARG A C 1
ATOM 925 O O . ARG A 1 121 ? 2.902 10.125 -14.492 1 40.69 121 ARG A O 1
ATOM 932 N N . LEU A 1 122 ? 1.59 10.57 -12.922 1 43.19 122 LEU A N 1
ATOM 933 C CA . LEU A 1 122 ? 1.268 9.148 -12.883 1 43.19 122 LEU A CA 1
ATOM 934 C C . LEU A 1 122 ? 0.609 8.711 -14.188 1 43.19 122 LEU A C 1
ATOM 936 O O . LEU A 1 122 ? 0.775 7.566 -14.617 1 43.19 122 LEU A O 1
ATOM 940 N N . ALA A 1 123 ? -0.206 9.578 -14.836 1 38.47 123 ALA A N 1
ATOM 941 C CA . ALA A 1 123 ? -0.89 9.266 -16.094 1 38.47 123 ALA A CA 1
ATOM 942 C C . ALA A 1 123 ? 0.108 8.891 -17.188 1 38.47 123 ALA A C 1
ATOM 944 O O . ALA A 1 123 ? -0.196 8.086 -18.062 1 38.47 123 ALA A O 1
ATOM 945 N N . SER A 1 124 ? 0.973 9.703 -17.266 1 38.66 124 SER A N 1
ATOM 946 C CA . SER A 1 124 ? 1.797 9.406 -18.438 1 38.66 124 SER A CA 1
ATOM 947 C C . SER A 1 124 ? 2.426 8.023 -18.328 1 38.66 124 SER A C 1
ATOM 949 O O . SER A 1 124 ? 2.514 7.301 -19.328 1 38.66 124 SER A O 1
ATOM 951 N N . GLY A 1 125 ? 3.174 7.805 -17.5 1 36.72 125 GLY A N 1
ATOM 952 C CA . GLY A 1 125 ? 3.77 6.484 -17.406 1 36.72 125 GLY A CA 1
ATOM 953 C C . GLY A 1 125 ? 2.822 5.438 -16.844 1 36.72 125 GLY A C 1
ATOM 954 O O . GLY A 1 125 ? 3.09 4.238 -16.922 1 36.72 125 GLY A O 1
ATOM 955 N N . VAL A 1 126 ? 2.035 5.707 -15.852 1 38 126 VAL A N 1
ATOM 956 C CA . VAL A 1 126 ? 0.812 5.016 -15.453 1 38 126 VAL A CA 1
ATOM 957 C C . VAL A 1 126 ? -0.396 5.699 -16.094 1 38 126 VAL A C 1
ATOM 959 O O . VAL A 1 126 ? -0.591 6.906 -15.938 1 38 126 VAL A O 1
ATOM 962 N N . SER A 1 127 ? -0.914 5.504 -17.312 1 34.12 127 SER A N 1
ATOM 963 C CA . SER A 1 127 ? -2.029 6.094 -18.031 1 34.12 127 SER A CA 1
ATOM 964 C C . SER A 1 127 ? -3.205 6.391 -17.109 1 34.12 127 SER A C 1
ATOM 966 O O . SER A 1 127 ? -4.07 5.535 -16.906 1 34.12 127 SER A O 1
ATOM 968 N N . TRP A 1 128 ? -3.117 6.715 -15.977 1 34.5 128 TRP A N 1
ATOM 969 C CA . TRP A 1 128 ? -4.395 7.102 -15.383 1 34.5 128 TRP A CA 1
ATOM 970 C C . TRP A 1 128 ? -4.984 8.305 -16.109 1 34.5 128 TRP A C 1
ATOM 972 O O . TRP A 1 128 ? -4.262 9.242 -16.453 1 34.5 128 TRP A O 1
ATOM 982 N N . ASP A 1 129 ? -5.762 8.156 -17.062 1 31.77 129 ASP A N 1
ATOM 983 C CA . ASP A 1 129 ? -6.398 9.266 -17.766 1 31.77 129 ASP A CA 1
ATOM 984 C C . ASP A 1 129 ? -6.684 10.43 -16.797 1 31.77 129 ASP A C 1
ATOM 986 O O . ASP A 1 129 ? -7.359 10.25 -15.789 1 31.77 129 ASP A O 1
ATOM 990 N N . ARG A 1 130 ? -5.859 11.438 -16.812 1 33.56 130 ARG A N 1
ATOM 991 C CA . ARG A 1 130 ? -5.91 12.781 -16.266 1 33.56 130 ARG A CA 1
ATOM 992 C C . ARG A 1 130 ? -7.344 13.297 -16.203 1 33.56 130 ARG A C 1
ATOM 994 O O . ARG A 1 130 ? -7.652 14.195 -15.406 1 33.56 130 ARG A O 1
ATOM 1001 N N . THR A 1 131 ? -8 13.102 -17.219 1 34.53 131 THR A N 1
ATOM 1002 C CA . THR A 1 131 ? -9.234 13.859 -17.375 1 34.53 131 THR A CA 1
ATOM 1003 C C . THR A 1 131 ? -10.133 13.695 -16.141 1 34.53 131 THR A C 1
ATOM 1005 O O . THR A 1 131 ? -10.891 14.602 -15.797 1 34.53 131 THR A O 1
ATOM 1008 N N . LEU A 1 132 ? -10.125 12.586 -15.719 1 31.56 132 LEU A N 1
ATOM 1009 C CA . LEU A 1 132 ? -11.141 12.445 -14.68 1 31.56 132 LEU A CA 1
ATOM 1010 C C . LEU A 1 132 ? -10.695 13.133 -13.391 1 31.56 132 LEU A C 1
ATOM 1012 O O . LEU A 1 132 ? -11.531 13.648 -12.641 1 31.56 132 LEU A O 1
ATOM 1016 N N . LEU A 1 133 ? -9.391 13.031 -13.062 1 33.66 133 LEU A N 1
ATOM 1017 C CA . LEU A 1 133 ? -8.938 13.664 -11.828 1 33.66 133 LEU A CA 1
ATOM 1018 C C . LEU A 1 133 ? -8.992 15.18 -11.938 1 33.66 133 LEU A C 1
ATOM 1020 O O . LEU A 1 133 ? -9.141 15.875 -10.93 1 33.66 133 LEU A O 1
ATOM 1024 N N . GLU A 1 134 ? -8.602 15.734 -13.031 1 35 134 GLU A N 1
ATOM 1025 C CA . GLU A 1 134 ? -8.711 17.172 -13.266 1 35 134 GLU A CA 1
ATOM 1026 C C . GLU A 1 134 ? -10.148 17.656 -13.078 1 35 134 GLU A C 1
ATOM 1028 O O . GLU A 1 134 ? -10.375 18.75 -12.57 1 35 134 GLU A O 1
ATOM 1033 N N . ARG A 1 135 ? -11.008 17.078 -13.805 1 32.19 135 ARG A N 1
ATOM 1034 C CA . ARG A 1 135 ? -12.312 17.734 -13.859 1 32.19 135 ARG A CA 1
ATOM 1035 C C . ARG A 1 135 ? -12.859 17.969 -12.453 1 32.19 135 ARG A C 1
ATOM 1037 O O . ARG A 1 135 ? -13.617 18.922 -12.234 1 32.19 135 ARG A O 1
ATOM 1044 N N . ARG A 1 136 ? -12.938 16.984 -11.609 1 33.47 136 ARG A N 1
ATOM 1045 C CA . ARG A 1 136 ? -13.758 17.281 -10.445 1 33.47 136 ARG A CA 1
ATOM 1046 C C . ARG A 1 136 ? -13.016 18.203 -9.477 1 33.47 136 ARG A C 1
ATOM 1048 O O . ARG A 1 136 ? -13.578 18.625 -8.469 1 33.47 136 ARG A O 1
ATOM 1055 N N . MET A 1 137 ? -11.719 18.234 -9.555 1 30.41 137 MET A N 1
ATOM 1056 C CA . MET A 1 137 ? -11.102 19.297 -8.758 1 30.41 137 MET A CA 1
ATOM 1057 C C . MET A 1 137 ? -11.594 20.672 -9.211 1 30.41 137 MET A C 1
ATOM 1059 O O . MET A 1 137 ? -11.523 21.641 -8.453 1 30.41 137 MET A O 1
ATOM 1063 N N . THR A 1 138 ? -11.555 20.891 -10.445 1 29.86 138 THR A N 1
ATOM 1064 C CA . THR A 1 138 ? -11.883 22.266 -10.828 1 29.86 138 THR A CA 1
ATOM 1065 C C . THR A 1 138 ? -13.32 22.609 -10.43 1 29.86 138 THR A C 1
ATOM 1067 O O . THR A 1 138 ? -13.734 23.766 -10.508 1 29.86 138 THR A O 1
ATOM 1070 N N . THR A 1 139 ? -14.094 21.594 -10.461 1 29.62 139 THR A N 1
ATOM 1071 C CA . THR A 1 139 ? -15.406 22.219 -10.328 1 29.62 139 THR A CA 1
ATOM 1072 C C . THR A 1 139 ? -15.633 22.703 -8.898 1 29.62 139 THR A C 1
ATOM 1074 O O . THR A 1 139 ? -16.719 23.188 -8.562 1 29.62 139 THR A O 1
ATOM 1077 N N . ALA A 1 140 ? -14.625 22.656 -7.898 1 27.02 140 ALA A N 1
ATOM 1078 C CA . ALA A 1 140 ? -14.953 23.641 -6.867 1 27.02 140 ALA A CA 1
ATOM 1079 C C . ALA A 1 140 ? -14.461 25.031 -7.25 1 27.02 140 ALA A C 1
ATOM 1081 O O . ALA A 1 140 ? -13.414 25.172 -7.891 1 27.02 140 ALA A O 1
ATOM 1082 N N . MET B 1 1 ? 9.383 3.211 -23.062 1 35.38 1 MET B N 1
ATOM 1083 C CA . MET B 1 1 ? 9.805 3.098 -21.672 1 35.38 1 MET B CA 1
ATOM 1084 C C . MET B 1 1 ? 8.938 2.098 -20.922 1 35.38 1 MET B C 1
ATOM 1086 O O . MET B 1 1 ? 7.711 2.146 -21 1 35.38 1 MET B O 1
ATOM 1090 N N . PRO B 1 2 ? 9.531 1.029 -20.641 1 44.88 2 PRO B N 1
ATOM 1091 C CA . PRO B 1 2 ? 8.656 -0.017 -20.109 1 44.88 2 PRO B CA 1
ATOM 1092 C C . PRO B 1 2 ? 7.84 0.45 -18.906 1 44.88 2 PRO B C 1
ATOM 1094 O O . PRO B 1 2 ? 8.328 1.235 -18.094 1 44.88 2 PRO B O 1
ATOM 1097 N N . ARG B 1 3 ? 6.504 0.407 -18.984 1 61.06 3 ARG B N 1
ATOM 1098 C CA . ARG B 1 3 ? 5.457 0.84 -18.062 1 61.06 3 ARG B CA 1
ATOM 1099 C C . ARG B 1 3 ? 5.48 0.02 -16.781 1 61.06 3 ARG B C 1
ATOM 1101 O O . ARG B 1 3 ? 5.887 -1.145 -16.781 1 61.06 3 ARG B O 1
ATOM 1108 N N . LEU B 1 4 ? 5.723 0.687 -15.641 1 71.81 4 LEU B N 1
ATOM 1109 C CA . LEU B 1 4 ? 5.645 -0.013 -14.359 1 71.81 4 LEU B CA 1
ATOM 1110 C C . LEU B 1 4 ? 4.398 -0.893 -14.297 1 71.81 4 LEU B C 1
ATOM 1112 O O . LEU B 1 4 ? 3.32 -0.48 -14.734 1 71.81 4 LEU B O 1
ATOM 1116 N N . ASN B 1 5 ? 4.68 -2.158 -14.102 1 83.38 5 ASN B N 1
ATOM 1117 C CA . ASN B 1 5 ? 3.57 -3.094 -13.961 1 83.38 5 ASN B CA 1
ATOM 1118 C C . ASN B 1 5 ? 2.891 -2.957 -12.602 1 83.38 5 ASN B C 1
ATOM 1120 O O . ASN B 1 5 ? 2.906 -3.891 -11.797 1 83.38 5 ASN B O 1
ATOM 1124 N N . ILE B 1 6 ? 2.297 -1.81 -12.438 1 87.25 6 ILE B N 1
ATOM 1125 C CA . ILE B 1 6 ? 1.57 -1.532 -11.203 1 87.25 6 ILE B CA 1
ATOM 1126 C C . ILE B 1 6 ? 0.158 -2.105 -11.297 1 87.25 6 ILE B C 1
ATOM 1128 O O . ILE B 1 6 ? -0.658 -1.635 -12.094 1 87.25 6 ILE B O 1
ATOM 1132 N N . VAL B 1 7 ? -0.063 -3.092 -10.445 1 88.88 7 VAL B N 1
ATOM 1133 C CA . VAL B 1 7 ? -1.361 -3.748 -10.555 1 88.88 7 VAL B CA 1
ATOM 1134 C C . VAL B 1 7 ? -2.336 -3.133 -9.547 1 88.88 7 VAL B C 1
ATOM 1136 O O . VAL B 1 7 ? -3.553 -3.23 -9.719 1 88.88 7 VAL B O 1
ATOM 1139 N N . ALA B 1 8 ? -1.801 -2.553 -8.484 1 91.31 8 ALA B N 1
ATOM 1140 C CA . ALA B 1 8 ? -2.607 -1.875 -7.473 1 91.31 8 ALA B CA 1
ATOM 1141 C C . ALA B 1 8 ? -1.846 -0.707 -6.855 1 91.31 8 ALA B C 1
ATOM 1143 O O . ALA B 1 8 ? -0.623 -0.766 -6.703 1 91.31 8 ALA B O 1
ATOM 1144 N N . ALA B 1 9 ? -2.574 0.357 -6.5 1 89.38 9 ALA B N 1
ATOM 1145 C CA . ALA B 1 9 ? -1.998 1.516 -5.824 1 89.38 9 ALA B CA 1
ATOM 1146 C C . ALA B 1 9 ? -2.938 2.045 -4.746 1 89.38 9 ALA B C 1
ATOM 1148 O O . ALA B 1 9 ? -4.145 2.164 -4.969 1 89.38 9 ALA B O 1
ATOM 1149 N N . GLY B 1 10 ? -2.404 2.166 -3.557 1 90.69 10 GLY B N 1
ATOM 1150 C CA . GLY B 1 10 ? -3.109 2.891 -2.512 1 90.69 10 GLY B CA 1
ATOM 1151 C C . GLY B 1 10 ? -2.773 4.371 -2.48 1 90.69 10 GLY B C 1
ATOM 1152 O O . GLY B 1 10 ? -1.601 4.746 -2.457 1 90.69 10 GLY B O 1
ATOM 1153 N N . LEU B 1 11 ? -3.822 5.156 -2.477 1 86.81 11 LEU B N 1
ATOM 1154 C CA . LEU B 1 11 ? -3.648 6.602 -2.564 1 86.81 11 LEU B CA 1
ATOM 1155 C C . LEU B 1 11 ? -4.234 7.297 -1.341 1 86.81 11 LEU B C 1
ATOM 1157 O O . LEU B 1 11 ? -5.352 6.98 -0.917 1 86.81 11 LEU B O 1
ATOM 1161 N N . GLN B 1 12 ? -3.395 8.156 -0.823 1 83.44 12 GLN B N 1
ATOM 1162 C CA . GLN B 1 12 ? -3.863 8.945 0.311 1 83.44 12 GLN B CA 1
ATOM 1163 C C . GLN B 1 12 ? -4.055 10.406 -0.081 1 83.44 12 GLN B C 1
ATOM 1165 O O . GLN B 1 12 ? -3.518 10.859 -1.093 1 83.44 12 GLN B O 1
ATOM 1170 N N . GLU B 1 13 ? -4.875 11.086 0.703 1 78.94 13 GLU B N 1
ATOM 1171 C CA . GLU B 1 13 ? -5.195 12.5 0.522 1 78.94 13 GLU B CA 1
ATOM 1172 C C . GLU B 1 13 ? -5.832 12.75 -0.841 1 78.94 13 GLU B C 1
ATOM 1174 O O . GLU B 1 13 ? -5.391 13.633 -1.586 1 78.94 13 GLU B O 1
ATOM 1179 N N . VAL B 1 14 ? -6.734 11.906 -1.126 1 73.44 14 VAL B N 1
ATOM 1180 C CA . VAL B 1 14 ? -7.531 12.07 -2.334 1 73.44 14 VAL B CA 1
ATOM 1181 C C . VAL B 1 14 ? -8.672 13.055 -2.068 1 73.44 14 VAL B C 1
ATOM 1183 O O . VAL B 1 14 ? -9.414 12.906 -1.095 1 73.44 14 VAL B O 1
ATOM 1186 N N . ARG B 1 15 ? -8.695 14.164 -2.742 1 75.19 15 ARG B N 1
ATOM 1187 C CA . ARG B 1 15 ? -9.688 15.211 -2.529 1 75.19 15 ARG B CA 1
ATOM 1188 C C . ARG B 1 15 ? -10.867 15.039 -3.482 1 75.19 15 ARG B C 1
ATOM 1190 O O . ARG B 1 15 ? -11.242 15.984 -4.188 1 75.19 15 ARG B O 1
ATOM 1197 N N . TRP B 1 16 ? -11.375 13.805 -3.502 1 73.25 16 TRP B N 1
ATOM 1198 C CA . TRP B 1 16 ? -12.547 13.5 -4.32 1 73.25 16 TRP B CA 1
ATOM 1199 C C . TRP B 1 16 ? -13.812 13.453 -3.469 1 73.25 16 TRP B C 1
ATOM 1201 O O . TRP B 1 16 ? -13.758 13.07 -2.297 1 73.25 16 TRP B O 1
ATOM 1211 N N . LEU B 1 17 ? -14.781 13.883 -4.066 1 71.38 17 LEU B N 1
ATOM 1212 C CA . LEU B 1 17 ? -16.031 13.945 -3.324 1 71.38 17 LEU B CA 1
ATOM 1213 C C . LEU B 1 17 ? -16.719 12.578 -3.281 1 71.38 17 LEU B C 1
ATOM 1215 O O . LEU B 1 17 ? -16.609 11.805 -4.234 1 71.38 17 LEU B O 1
ATOM 1219 N N . ASP B 1 18 ? -17.375 12.406 -2.115 1 78.06 18 ASP B N 1
ATOM 1220 C CA . ASP B 1 18 ? -18.219 11.219 -1.918 1 78.06 18 ASP B CA 1
ATOM 1221 C C . ASP B 1 18 ? -17.375 9.945 -2.02 1 78.06 18 ASP B C 1
ATOM 1223 O O . ASP B 1 18 ? -16.188 9.945 -1.699 1 78.06 18 ASP B O 1
ATOM 1227 N N . LEU B 1 19 ? -18.062 8.852 -2.059 1 85.38 19 LEU B N 1
ATOM 1228 C CA . LEU B 1 19 ? -17.484 7.527 -2.227 1 85.38 19 LEU B CA 1
ATOM 1229 C C . LEU B 1 19 ? -17.984 6.875 -3.512 1 85.38 19 LEU B C 1
ATOM 1231 O O . LEU B 1 19 ? -19.125 7.09 -3.92 1 85.38 19 LEU B O 1
ATOM 1235 N N . GLY B 1 20 ? -16.969 6.195 -4.168 1 88.31 20 GLY B N 1
ATOM 1236 C CA . GLY B 1 20 ? -17.422 5.512 -5.363 1 88.31 20 GLY B CA 1
ATOM 1237 C C . GLY B 1 20 ? -16.312 4.789 -6.102 1 88.31 20 GLY B C 1
ATOM 1238 O O . GLY B 1 20 ? -15.258 4.516 -5.531 1 88.31 20 GLY B O 1
ATOM 1239 N N . GLU B 1 21 ? -16.766 4.293 -7.305 1 90.69 21 GLU B N 1
ATOM 1240 C CA . GLU B 1 21 ? -15.844 3.658 -8.234 1 90.69 21 GLU B CA 1
ATOM 1241 C C . GLU B 1 21 ? -15.992 4.23 -9.641 1 90.69 21 GLU B C 1
ATOM 1243 O O . GLU B 1 21 ? -17.078 4.68 -10.023 1 90.69 21 GLU B O 1
ATOM 1248 N N . THR B 1 22 ? -14.914 4.336 -10.289 1 85.44 22 THR B N 1
ATOM 1249 C CA . THR B 1 22 ? -14.953 4.797 -11.672 1 85.44 22 THR B CA 1
ATOM 1250 C C . THR B 1 22 ? -13.836 4.156 -12.492 1 85.44 22 THR B C 1
ATOM 1252 O O . THR B 1 22 ? -12.844 3.684 -11.93 1 85.44 22 THR B O 1
ATOM 1255 N N . ASP B 1 23 ? -14.078 4.113 -13.742 1 86.31 23 ASP B N 1
ATOM 1256 C CA . ASP B 1 23 ? -13.031 3.689 -14.664 1 86.31 23 ASP B CA 1
ATOM 1257 C C . ASP B 1 23 ? -12.109 4.855 -15.023 1 86.31 23 ASP B C 1
ATOM 1259 O O . ASP B 1 23 ? -12.578 5.965 -15.297 1 86.31 23 ASP B O 1
ATOM 1263 N N . ALA B 1 24 ? -10.867 4.582 -14.875 1 81.44 24 ALA B N 1
ATOM 1264 C CA . ALA B 1 24 ? -9.859 5.582 -15.227 1 81.44 24 ALA B CA 1
ATOM 1265 C C . ALA B 1 24 ? -8.781 4.977 -16.125 1 81.44 24 ALA B C 1
ATOM 1267 O O . ALA B 1 24 ? -7.695 4.637 -15.648 1 81.44 24 ALA B O 1
ATOM 1268 N N . GLY B 1 25 ? -9.125 4.922 -17.422 1 81.44 25 GLY B N 1
ATOM 1269 C CA . GLY B 1 25 ? -8.172 4.336 -18.344 1 81.44 25 GLY B CA 1
ATOM 1270 C C . GLY B 1 25 ? -7.922 2.861 -18.094 1 81.44 25 GLY B C 1
ATOM 1271 O O . GLY B 1 25 ? -8.852 2.049 -18.156 1 81.44 25 GLY B O 1
ATOM 1272 N N . LYS B 1 26 ? -6.66 2.641 -17.688 1 84.31 26 LYS B N 1
ATOM 1273 C CA . LYS B 1 26 ? -6.254 1.254 -17.484 1 84.31 26 LYS B CA 1
ATOM 1274 C C . LYS B 1 26 ? -6.598 0.784 -16.078 1 84.31 26 LYS B C 1
ATOM 1276 O O . LYS B 1 26 ? -6.402 -0.387 -15.742 1 84.31 26 LYS B O 1
ATOM 1281 N N . TYR B 1 27 ? -7.184 1.719 -15.336 1 87.81 27 TYR B N 1
ATOM 1282 C CA . TYR B 1 27 ? -7.391 1.397 -13.93 1 87.81 27 TYR B CA 1
ATOM 1283 C C . TYR B 1 27 ? -8.844 1.614 -13.531 1 87.81 27 TYR B C 1
ATOM 1285 O O . TYR B 1 27 ? -9.531 2.457 -14.109 1 87.81 27 TYR B O 1
ATOM 1293 N N . MET B 1 28 ? -9.234 0.807 -12.625 1 91.5 28 MET B N 1
ATOM 1294 C CA . MET B 1 28 ? -10.422 1.069 -11.828 1 91.5 28 MET B CA 1
ATOM 1295 C C . MET B 1 28 ? -10.062 1.799 -10.539 1 91.5 28 MET B C 1
ATOM 1297 O O . MET B 1 28 ? -9.172 1.364 -9.805 1 91.5 28 MET B O 1
ATOM 1301 N N . LEU B 1 29 ? -10.781 2.941 -10.273 1 89 29 LEU B N 1
ATOM 1302 C CA . LEU B 1 29 ? -10.523 3.721 -9.07 1 89 29 LEU B CA 1
ATOM 1303 C C . LEU B 1 29 ? -11.648 3.523 -8.047 1 89 29 LEU B C 1
ATOM 1305 O O . LEU B 1 29 ? -12.828 3.623 -8.391 1 89 29 LEU B O 1
ATOM 1309 N N . LEU B 1 30 ? -11.234 3.146 -6.91 1 93.75 30 LEU B N 1
ATOM 1310 C CA . LEU B 1 30 ? -12.109 3.055 -5.75 1 93.75 30 LEU B CA 1
ATOM 1311 C C . LEU B 1 30 ? -11.742 4.105 -4.703 1 93.75 30 LEU B C 1
ATOM 1313 O O . LEU B 1 30 ? -10.57 4.254 -4.355 1 93.75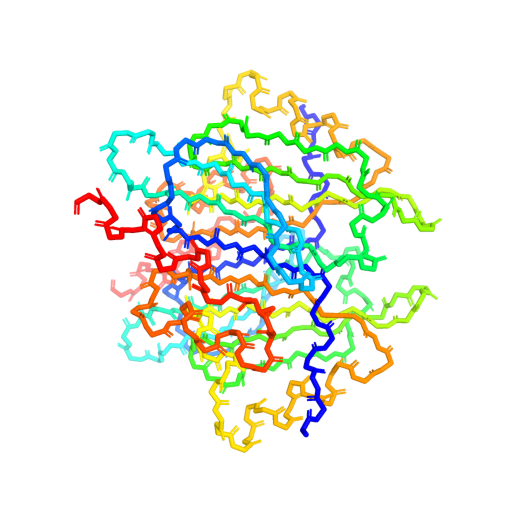 30 LEU B O 1
ATOM 1317 N N . TRP B 1 31 ? -12.773 4.898 -4.242 1 90.12 31 TRP B N 1
ATOM 1318 C CA . TRP B 1 31 ? -12.336 5.93 -3.305 1 90.12 31 TRP B CA 1
ATOM 1319 C C . TRP B 1 31 ? -13.391 6.164 -2.23 1 90.12 31 TRP B C 1
ATOM 1321 O O . TRP B 1 31 ? -14.547 5.777 -2.393 1 90.12 31 TRP B O 1
ATOM 1331 N N . SER B 1 32 ? -12.828 6.617 -1.114 1 89.94 32 SER B N 1
ATOM 1332 C CA . SER B 1 32 ? -13.625 7.09 0.011 1 89.94 32 SER B CA 1
ATOM 1333 C C . SER B 1 32 ? -13.195 8.492 0.442 1 89.94 32 SER B C 1
ATOM 1335 O O . SER B 1 32 ? -12.023 8.719 0.745 1 89.94 32 SER B O 1
ATOM 1337 N N . GLY B 1 33 ? -14.047 9.43 0.295 1 80.44 33 GLY B N 1
ATOM 1338 C CA . GLY B 1 33 ? -13.789 10.797 0.706 1 80.44 33 GLY B CA 1
ATOM 1339 C C . GLY B 1 33 ? -14.961 11.438 1.424 1 80.44 33 GLY B C 1
ATOM 1340 O O . GLY B 1 33 ? -16.062 10.898 1.421 1 80.44 33 GLY B O 1
ATOM 1341 N N . LEU B 1 34 ? -14.523 12.484 2.287 1 68.25 34 LEU B N 1
ATOM 1342 C CA . LEU B 1 34 ? -15.586 13.234 2.943 1 68.25 34 LEU B CA 1
ATOM 1343 C C . LEU B 1 34 ? -16.281 14.172 1.961 1 68.25 34 LEU B C 1
ATOM 1345 O O . LEU B 1 34 ? -15.625 14.75 1.089 1 68.25 34 LEU B O 1
ATOM 1349 N N . SER B 1 35 ? -17.484 13.977 1.897 1 60 35 SER B N 1
ATOM 1350 C CA . SER B 1 35 ? -18.344 14.766 1.01 1 60 35 SER B CA 1
ATOM 1351 C C . SER B 1 35 ? -17.984 16.25 1.078 1 60 35 SER B C 1
ATOM 1353 O O . SER B 1 35 ? -17.922 16.922 0.05 1 60 35 SER B O 1
ATOM 1355 N N . LEU B 1 36 ? -17.812 16.797 2.281 1 57.03 36 LEU B N 1
ATOM 1356 C CA . LEU B 1 36 ? -17.891 18.25 2.363 1 57.03 36 LEU B CA 1
ATOM 1357 C C . LEU B 1 36 ? -16.5 18.859 2.361 1 57.03 36 LEU B C 1
ATOM 1359 O O . LEU B 1 36 ? -16.328 20.047 2.041 1 57.03 36 LEU B O 1
ATOM 1363 N N . LEU B 1 37 ? -15.492 18.125 2.611 1 55.12 37 LEU B N 1
ATOM 1364 C CA . LEU B 1 37 ? -14.266 18.844 2.918 1 55.12 37 LEU B CA 1
ATOM 1365 C C . LEU B 1 37 ? -13.102 18.328 2.084 1 55.12 37 LEU B C 1
ATOM 1367 O O . LEU B 1 37 ? -12.031 18.938 2.062 1 55.12 37 LEU B O 1
ATOM 1371 N N . HIS B 1 38 ? -13.477 17.75 1.058 1 57.75 38 HIS B N 1
ATOM 1372 C CA . HIS B 1 38 ? -12.414 17.25 0.199 1 57.75 38 HIS B CA 1
ATOM 1373 C C . HIS B 1 38 ? -11.141 16.984 0.994 1 57.75 38 HIS B C 1
ATOM 1375 O O . HIS B 1 38 ? -10.07 17.484 0.638 1 57.75 38 HIS B O 1
ATOM 1381 N N . VAL B 1 39 ? -11.328 16.5 2.145 1 62.34 39 VAL B N 1
ATOM 1382 C CA . VAL B 1 39 ? -10.125 16.344 2.953 1 62.34 39 VAL B CA 1
ATOM 1383 C C . VAL B 1 39 ? -9.914 14.867 3.287 1 62.34 39 VAL B C 1
ATOM 1385 O O . VAL B 1 39 ? -10.875 14.141 3.547 1 62.34 39 VAL B O 1
ATOM 1388 N N . GLN B 1 40 ? -8.711 14.422 3.238 1 72.94 40 GLN B N 1
ATOM 1389 C CA . GLN B 1 40 ? -8.164 13.203 3.824 1 72.94 40 GLN B CA 1
ATOM 1390 C C . GLN B 1 40 ? -8.766 11.961 3.17 1 72.94 40 GLN B C 1
ATOM 1392 O O . GLN B 1 40 ? -9.055 10.969 3.848 1 72.94 40 GLN B O 1
ATOM 1397 N N . GLY B 1 41 ? -9.242 12.078 1.889 1 82.38 41 GLY B N 1
ATOM 1398 C CA . GLY B 1 41 ? -9.773 10.914 1.192 1 82.38 41 GLY B CA 1
ATOM 1399 C C . GLY B 1 41 ? -8.719 9.883 0.858 1 82.38 41 GLY B C 1
ATOM 1400 O O . GLY B 1 41 ? -7.527 10.203 0.799 1 82.38 41 GLY B O 1
ATOM 1401 N N . VAL B 1 42 ? -9.172 8.68 0.72 1 90.06 42 VAL B N 1
ATOM 1402 C CA . VAL B 1 42 ? -8.305 7.57 0.346 1 90.06 42 VAL B CA 1
ATOM 1403 C C . VAL B 1 42 ? -8.867 6.859 -0.883 1 90.06 42 VAL B C 1
ATOM 1405 O O . VAL B 1 42 ? -10.07 6.93 -1.148 1 90.06 42 VAL B O 1
ATOM 1408 N N . ALA B 1 43 ? -7.961 6.246 -1.63 1 90 43 ALA B N 1
ATOM 1409 C CA . ALA B 1 43 ? -8.391 5.551 -2.842 1 90 43 ALA B CA 1
ATOM 1410 C C . ALA B 1 43 ? -7.504 4.344 -3.129 1 90 43 ALA B C 1
ATOM 1412 O O . ALA B 1 43 ? -6.387 4.254 -2.623 1 90 43 ALA B O 1
ATOM 1413 N N . ILE B 1 44 ? -8.039 3.408 -3.85 1 92.81 44 ILE B N 1
ATOM 1414 C CA . ILE B 1 44 ? -7.324 2.258 -4.391 1 92.81 44 ILE B CA 1
ATOM 1415 C C . ILE B 1 44 ? -7.488 2.213 -5.906 1 92.81 44 ILE B C 1
ATOM 1417 O O . ILE B 1 44 ? -8.609 2.264 -6.418 1 92.81 44 ILE B O 1
ATOM 1421 N N . ALA B 1 45 ? -6.398 2.254 -6.559 1 90.56 45 ALA B N 1
ATOM 1422 C CA . ALA B 1 45 ? -6.398 2.053 -8.008 1 90.56 45 ALA B CA 1
ATOM 1423 C C . ALA B 1 45 ? -6.047 0.61 -8.359 1 90.56 45 ALA B C 1
ATOM 1425 O O . ALA B 1 45 ? -5.016 0.091 -7.926 1 90.56 45 ALA B O 1
ATOM 1426 N N . LEU B 1 46 ? -6.887 -0.043 -9.117 1 92.75 46 LEU B N 1
ATOM 1427 C CA . LEU B 1 46 ? -6.664 -1.41 -9.578 1 92.75 46 LEU B CA 1
ATOM 1428 C C . LEU B 1 46 ? -6.535 -1.463 -11.094 1 92.75 46 LEU B C 1
ATOM 1430 O O . LEU B 1 46 ? -7.426 -0.997 -11.812 1 92.75 46 LEU B O 1
ATOM 1434 N N . HIS B 1 47 ? -5.391 -1.993 -11.484 1 89.38 47 HIS B N 1
ATOM 1435 C CA . HIS B 1 47 ? -5.293 -2.242 -12.914 1 89.38 47 HIS B CA 1
ATOM 1436 C C . HIS B 1 47 ? -6.395 -3.188 -13.383 1 89.38 47 HIS B C 1
ATOM 1438 O O . HIS B 1 47 ? -6.719 -4.16 -12.695 1 89.38 47 HIS B O 1
ATOM 1444 N N . HIS B 1 48 ? -6.902 -3.014 -14.555 1 90.94 48 HIS B N 1
ATOM 1445 C CA . HIS B 1 48 ? -8.047 -3.781 -15.031 1 90.94 48 HIS B CA 1
ATOM 1446 C C . HIS B 1 48 ? -7.711 -5.266 -15.141 1 90.94 48 HIS B C 1
ATOM 1448 O O . HIS B 1 48 ? -8.594 -6.117 -15.016 1 90.94 48 HIS B O 1
ATOM 1454 N N . ARG B 1 49 ? -6.496 -5.582 -15.273 1 87.56 49 ARG B N 1
ATOM 1455 C CA . ARG B 1 49 ? -6.086 -6.98 -15.352 1 87.56 49 ARG B CA 1
ATOM 1456 C C . ARG B 1 49 ? -6.355 -7.703 -14.039 1 87.56 49 ARG B C 1
ATOM 1458 O O . ARG B 1 49 ? -6.508 -8.93 -14.016 1 87.56 49 ARG B O 1
ATOM 1465 N N . VAL B 1 50 ? -6.398 -6.902 -12.938 1 90.81 50 VAL B N 1
ATOM 1466 C CA . VAL B 1 50 ? -6.672 -7.555 -11.656 1 90.81 50 VAL B CA 1
ATOM 1467 C C . VAL B 1 50 ? -8.062 -7.16 -11.164 1 90.81 50 VAL B C 1
ATOM 1469 O O . VAL B 1 50 ? -8.609 -7.801 -10.266 1 90.81 50 VAL B O 1
ATOM 1472 N N . ALA B 1 51 ? -8.586 -6.121 -11.734 1 92.31 51 ALA B N 1
ATOM 1473 C CA . ALA B 1 51 ? -9.914 -5.668 -11.328 1 92.31 51 ALA B CA 1
ATOM 1474 C C . ALA B 1 51 ? -10.961 -6.762 -11.555 1 92.31 51 ALA B C 1
ATOM 1476 O O . ALA B 1 51 ? -11.969 -6.816 -10.852 1 92.31 51 ALA B O 1
ATOM 1477 N N . ALA B 1 52 ? -10.711 -7.652 -12.516 1 90.81 52 ALA B N 1
ATOM 1478 C CA . ALA B 1 52 ? -11.617 -8.758 -12.797 1 90.81 52 ALA B CA 1
ATOM 1479 C C . ALA B 1 52 ? -11.68 -9.727 -11.617 1 90.81 52 ALA B C 1
ATOM 1481 O O . ALA B 1 52 ? -12.648 -10.477 -11.477 1 90.81 52 ALA B O 1
ATOM 1482 N N . SER B 1 53 ? -10.641 -9.68 -10.805 1 94.06 53 SER B N 1
ATOM 1483 C CA . SER B 1 53 ? -10.57 -10.578 -9.656 1 94.06 53 SER B CA 1
ATOM 1484 C C . SER B 1 53 ? -11.164 -9.93 -8.406 1 94.06 53 SER B C 1
ATOM 1486 O O . SER B 1 53 ? -11.172 -10.531 -7.332 1 94.06 53 SER B O 1
ATOM 1488 N N . LEU B 1 54 ? -11.664 -8.719 -8.531 1 96.38 54 LEU B N 1
ATOM 1489 C CA . LEU B 1 54 ? -12.25 -8 -7.402 1 96.38 54 LEU B CA 1
ATOM 1490 C C . LEU B 1 54 ? -13.5 -8.711 -6.902 1 96.38 54 LEU B C 1
ATOM 1492 O O . LEU B 1 54 ? -14.438 -8.945 -7.672 1 96.38 54 LEU B O 1
ATOM 1496 N N . VAL B 1 55 ? -13.469 -9.078 -5.648 1 95.75 55 VAL B N 1
ATOM 1497 C CA . VAL B 1 55 ? -14.602 -9.75 -5.012 1 95.75 55 VAL B CA 1
ATOM 1498 C C . VAL B 1 55 ? -15.531 -8.711 -4.391 1 95.75 55 VAL B C 1
ATOM 1500 O O . VAL B 1 55 ? -16.75 -8.766 -4.578 1 95.75 55 VAL B O 1
ATOM 1503 N N . THR B 1 56 ? -14.953 -7.805 -3.629 1 95.69 56 THR B N 1
ATOM 1504 C CA . THR B 1 56 ? -15.719 -6.758 -2.963 1 95.69 56 THR B CA 1
ATOM 1505 C C . THR B 1 56 ? -14.812 -5.59 -2.578 1 95.69 56 THR B C 1
ATOM 1507 O O . THR B 1 56 ? -13.594 -5.727 -2.549 1 95.69 56 THR B O 1
ATOM 1510 N N . TRP B 1 57 ? -15.375 -4.453 -2.422 1 96.25 57 TRP B N 1
ATOM 1511 C CA . TRP B 1 57 ? -14.727 -3.279 -1.836 1 96.25 57 TRP B CA 1
ATOM 1512 C C . TRP B 1 57 ? -15.727 -2.459 -1.026 1 96.25 57 TRP B C 1
ATOM 1514 O O . TRP B 1 57 ? -16.938 -2.527 -1.265 1 96.25 57 TRP B O 1
ATOM 1524 N N . LYS B 1 58 ? -15.125 -1.744 -0.04 1 95.5 58 LYS B N 1
ATOM 1525 C CA . LYS B 1 58 ? -16.031 -0.986 0.826 1 95.5 58 LYS B CA 1
ATOM 1526 C C . LYS B 1 58 ? -15.305 0.194 1.469 1 95.5 58 LYS B C 1
ATOM 1528 O O . LYS B 1 58 ? -14.203 0.039 2 1 95.5 58 LYS B O 1
ATOM 1533 N N . PRO B 1 59 ? -15.914 1.344 1.363 1 93.12 59 PRO B N 1
ATOM 1534 C CA . PRO B 1 59 ? -15.477 2.414 2.266 1 93.12 59 PRO B CA 1
ATOM 1535 C C . PRO B 1 59 ? -15.93 2.188 3.707 1 93.12 59 PRO B C 1
ATOM 1537 O O . PRO B 1 59 ? -17.109 1.92 3.957 1 93.12 59 PRO B O 1
ATOM 1540 N N . LEU B 1 60 ? -15.062 2.143 4.66 1 90.25 60 LEU B N 1
ATOM 1541 C CA . LEU B 1 60 ? -15.406 1.946 6.066 1 90.25 60 LEU B CA 1
ATOM 1542 C C . LEU B 1 60 ? -15.445 3.279 6.809 1 90.25 60 LEU B C 1
ATOM 1544 O O . LEU B 1 60 ? -15.742 3.32 8 1 90.25 60 LEU B O 1
ATOM 1548 N N . GLY B 1 61 ? -15.219 4.309 6.152 1 84.69 61 GLY B N 1
ATOM 1549 C CA . GLY B 1 61 ? -15.156 5.707 6.543 1 84.69 61 GLY B CA 1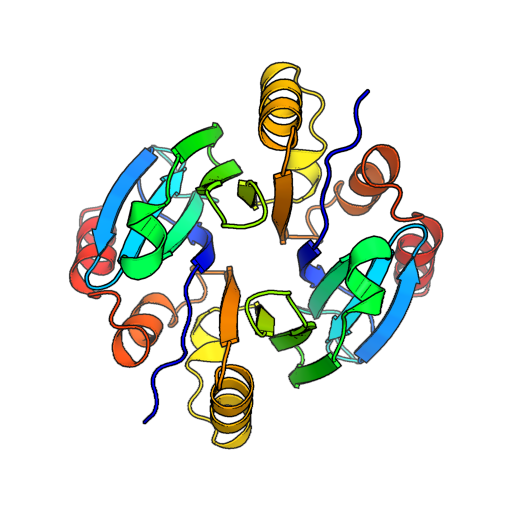
ATOM 1550 C C . GLY B 1 61 ? -14.422 6.57 5.531 1 84.69 61 GLY B C 1
ATOM 1551 O O . GLY B 1 61 ? -13.852 6.059 4.566 1 84.69 61 GLY B O 1
ATOM 1552 N N . PRO B 1 62 ? -14.445 7.836 5.742 1 81.94 62 PRO B N 1
ATOM 1553 C CA . PRO B 1 62 ? -13.789 8.727 4.773 1 81.94 62 PRO B CA 1
ATOM 1554 C C . PRO B 1 62 ? -12.281 8.516 4.711 1 81.94 62 PRO B C 1
ATOM 1556 O O . PRO B 1 62 ? -11.641 8.922 3.734 1 81.94 62 PRO B O 1
ATOM 1559 N N . GLN B 1 63 ? -11.781 7.84 5.746 1 87.31 63 GLN B N 1
ATOM 1560 C CA . GLN B 1 63 ? -10.328 7.754 5.836 1 87.31 63 GLN B CA 1
ATOM 1561 C C . GLN B 1 63 ? -9.852 6.301 5.785 1 87.31 63 GLN B C 1
ATOM 1563 O O . GLN B 1 63 ? -8.727 5.996 6.184 1 87.31 63 GLN B O 1
ATOM 1568 N N . LEU B 1 64 ? -10.75 5.418 5.285 1 89.94 64 LEU B N 1
ATOM 1569 C CA . LEU B 1 64 ? -10.422 3.996 5.246 1 89.94 64 LEU B CA 1
ATOM 1570 C C . LEU B 1 64 ? -11.234 3.283 4.168 1 89.94 64 LEU B C 1
ATOM 1572 O O . LEU B 1 64 ? -12.461 3.398 4.129 1 89.94 64 LEU B O 1
ATOM 1576 N N . ILE B 1 65 ? -10.586 2.578 3.326 1 93.56 65 ILE B N 1
ATOM 1577 C CA . ILE B 1 65 ? -11.219 1.812 2.256 1 93.56 65 ILE B CA 1
ATOM 1578 C C . ILE B 1 65 ? -10.469 0.498 2.051 1 93.56 65 ILE B C 1
ATOM 1580 O O . ILE B 1 65 ? -9.258 0.42 2.295 1 93.56 65 ILE B O 1
ATOM 1584 N N . TYR B 1 66 ? -11.156 -0.514 1.653 1 94.62 66 TYR B N 1
ATOM 1585 C CA . TYR B 1 66 ? -10.469 -1.749 1.298 1 94.62 66 TYR B CA 1
ATOM 1586 C C . TYR B 1 66 ? -11.016 -2.326 -0.002 1 94.62 66 TYR B C 1
ATOM 1588 O O . TYR B 1 66 ? -12.117 -1.978 -0.426 1 94.62 66 TYR B O 1
ATOM 1596 N N . ALA B 1 67 ? -10.281 -3.113 -0.642 1 96.12 67 ALA B N 1
ATOM 1597 C CA . ALA B 1 67 ? -10.641 -3.951 -1.782 1 96.12 67 ALA B CA 1
ATOM 1598 C C . ALA B 1 67 ? -10.156 -5.383 -1.585 1 96.12 67 ALA B C 1
ATOM 1600 O O . ALA B 1 67 ? -9.008 -5.609 -1.21 1 96.12 67 ALA B O 1
ATOM 1601 N N . ARG B 1 68 ? -11.07 -6.344 -1.799 1 95.06 68 ARG B N 1
ATOM 1602 C CA . ARG B 1 68 ? -10.75 -7.762 -1.686 1 95.06 68 ARG B CA 1
ATOM 1603 C C . ARG B 1 68 ? -10.695 -8.422 -3.059 1 95.06 68 ARG B C 1
ATOM 1605 O O . ARG B 1 68 ? -11.664 -8.352 -3.822 1 95.06 68 ARG B O 1
ATOM 1612 N N . LEU B 1 69 ? -9.555 -9.016 -3.322 1 94.81 69 LEU B N 1
ATOM 1613 C CA . LEU B 1 69 ? -9.32 -9.656 -4.613 1 94.81 69 LEU B CA 1
ATOM 1614 C C . LEU B 1 69 ? -9.156 -11.164 -4.453 1 94.81 69 LEU B C 1
ATOM 1616 O O . LEU B 1 69 ? -8.594 -11.633 -3.463 1 94.81 69 LEU B O 1
ATOM 1620 N N . ARG B 1 70 ? -9.625 -11.82 -5.43 1 92.31 70 ARG B N 1
ATOM 1621 C CA . ARG B 1 70 ? -9.352 -13.25 -5.488 1 92.31 70 ARG B CA 1
ATOM 1622 C C . ARG B 1 70 ? -7.992 -13.523 -6.125 1 92.31 70 ARG B C 1
ATOM 1624 O O . ARG B 1 70 ? -7.633 -12.891 -7.121 1 92.31 70 ARG B O 1
ATOM 1631 N N . HIS B 1 71 ? -7.238 -14.328 -5.543 1 84.5 71 HIS B N 1
ATOM 1632 C CA . HIS B 1 71 ? -5.938 -14.773 -6.035 1 84.5 71 HIS B CA 1
ATOM 1633 C C . HIS B 1 71 ? -5.875 -16.297 -6.121 1 84.5 71 HIS B C 1
ATOM 1635 O O . HIS B 1 71 ? -6.68 -16.984 -5.5 1 84.5 71 HIS B O 1
ATOM 1641 N N . THR B 1 72 ? -4.988 -16.781 -6.895 1 79.06 72 THR B N 1
ATOM 1642 C CA . THR B 1 72 ? -4.844 -18.219 -7.051 1 79.06 72 THR B CA 1
ATOM 1643 C C . THR B 1 72 ? -4.566 -18.891 -5.707 1 79.06 72 THR B C 1
ATOM 1645 O O . THR B 1 72 ? -5.016 -20 -5.457 1 79.06 72 THR B O 1
ATOM 1648 N N . CYS B 1 73 ? -3.883 -18.203 -4.793 1 75.88 73 CYS B N 1
ATOM 1649 C CA . CYS B 1 73 ? -3.529 -18.766 -3.496 1 75.88 73 CYS B CA 1
ATOM 1650 C C . CYS B 1 73 ? -4.527 -18.344 -2.426 1 75.88 73 CYS B C 1
ATOM 1652 O O . CYS B 1 73 ? -4.328 -18.625 -1.241 1 75.88 73 CYS B O 1
ATOM 1654 N N . GLY B 1 74 ? -5.609 -17.75 -2.75 1 84.38 74 GLY B N 1
ATOM 1655 C CA . GLY B 1 74 ? -6.609 -17.266 -1.81 1 84.38 74 GLY B CA 1
ATOM 1656 C C . GLY B 1 74 ? -7.066 -15.852 -2.088 1 84.38 74 GLY B C 1
ATOM 1657 O O . GLY B 1 74 ? -7.273 -15.477 -3.242 1 84.38 74 GLY B O 1
ATOM 1658 N N . PHE B 1 75 ? -7.297 -15.148 -0.921 1 90.75 75 PHE B N 1
ATOM 1659 C CA . PHE B 1 75 ? -7.746 -13.773 -1.082 1 90.75 75 PHE B CA 1
ATOM 1660 C C . PHE B 1 75 ? -6.66 -12.797 -0.64 1 90.75 75 PHE B C 1
ATOM 1662 O O . PHE B 1 75 ? -5.879 -13.094 0.266 1 90.75 75 PHE B O 1
ATOM 1669 N N . VAL B 1 76 ? -6.641 -11.742 -1.353 1 91 76 VAL B N 1
ATOM 1670 C CA . VAL B 1 76 ? -5.789 -10.633 -0.952 1 91 76 VAL B CA 1
ATOM 1671 C C . VAL B 1 76 ? -6.637 -9.383 -0.736 1 91 76 VAL B C 1
ATOM 1673 O O . VAL B 1 76 ? -7.402 -8.984 -1.62 1 91 76 VAL B O 1
ATOM 1676 N N . SER B 1 77 ? -6.535 -8.836 0.438 1 92.5 77 SER B N 1
ATOM 1677 C CA . SER B 1 77 ? -7.223 -7.578 0.726 1 92.5 77 SER B CA 1
ATOM 1678 C C . SER B 1 77 ? -6.246 -6.41 0.786 1 92.5 77 SER B C 1
ATOM 1680 O O . SER B 1 77 ? -5.195 -6.504 1.425 1 92.5 77 SER B O 1
ATOM 1682 N N . VAL B 1 78 ? -6.543 -5.328 0.038 1 93.62 78 VAL B N 1
ATOM 1683 C CA . VAL B 1 78 ? -5.785 -4.082 0.076 1 93.62 78 VAL B CA 1
ATOM 1684 C C . VAL B 1 78 ? -6.547 -3.035 0.883 1 93.62 78 VAL B C 1
ATOM 1686 O O . VAL B 1 78 ? -7.699 -2.725 0.573 1 93.62 78 VAL B O 1
ATOM 1689 N N . VAL B 1 79 ? -5.934 -2.564 1.927 1 92.62 79 VAL B N 1
ATOM 1690 C CA . VAL B 1 79 ? -6.547 -1.556 2.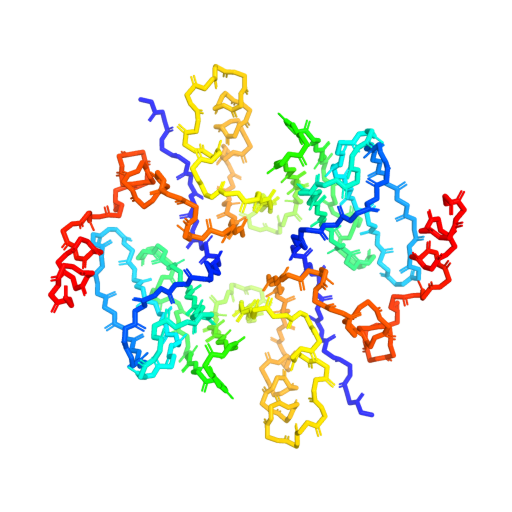783 1 92.62 79 VAL B CA 1
ATOM 1691 C C . VAL B 1 79 ? -5.766 -0.249 2.688 1 92.62 79 VAL B C 1
ATOM 1693 O O . VAL B 1 79 ? -4.539 -0.242 2.826 1 92.62 79 VAL B O 1
ATOM 1696 N N . CYS B 1 80 ? -6.414 0.76 2.373 1 92.94 80 CYS B N 1
ATOM 1697 C CA . CYS B 1 80 ? -5.812 2.088 2.361 1 92.94 80 CYS B CA 1
ATOM 1698 C C . CYS B 1 80 ? -6.461 2.99 3.404 1 92.94 80 CYS B C 1
ATOM 1700 O O . CYS B 1 80 ? -7.684 3.152 3.418 1 92.94 80 CYS B O 1
ATOM 1702 N N . CYS B 1 81 ? -5.652 3.543 4.262 1 88.5 81 CYS B N 1
ATOM 1703 C CA . CYS B 1 81 ? -6.16 4.402 5.324 1 88.5 81 CYS B CA 1
ATOM 1704 C C . CYS B 1 81 ? -5.324 5.672 5.445 1 88.5 81 CYS B C 1
ATOM 1706 O O . CYS B 1 81 ? -4.133 5.672 5.121 1 88.5 81 CYS B O 1
ATOM 1708 N N . TYR B 1 82 ? -6.035 6.688 5.906 1 81.88 82 TYR B N 1
ATOM 1709 C CA . TYR B 1 82 ? -5.316 7.934 6.137 1 81.88 82 TYR B CA 1
ATOM 1710 C C . TYR B 1 82 ? -4.301 7.777 7.266 1 81.88 82 TYR B C 1
ATOM 1712 O O . TYR B 1 82 ? -3.127 8.117 7.102 1 81.88 82 TYR B O 1
ATOM 1720 N N . ALA B 1 83 ? -4.762 7.215 8.312 1 78.56 83 ALA B N 1
ATOM 1721 C CA . ALA B 1 83 ? -3.902 6.922 9.453 1 78.56 83 ALA B CA 1
ATOM 1722 C C . ALA B 1 83 ? -3.975 5.445 9.828 1 78.56 83 ALA B C 1
ATOM 1724 O O . ALA B 1 83 ? -5.059 4.855 9.852 1 78.56 83 ALA B O 1
ATOM 1725 N N . ILE B 1 84 ? -2.83 4.887 10.125 1 76.94 84 ILE B N 1
ATOM 1726 C CA . ILE B 1 84 ? -2.758 3.469 10.461 1 76.94 84 ILE B CA 1
ATOM 1727 C C . ILE B 1 84 ? -3.578 3.193 11.719 1 76.94 84 ILE B C 1
ATOM 1729 O O . ILE B 1 84 ? -4.086 2.086 11.906 1 76.94 84 ILE B O 1
ATOM 1733 N N . THR B 1 85 ? -3.713 4.215 12.5 1 73 85 THR B N 1
ATOM 1734 C CA . THR B 1 85 ? -4.48 4.07 13.734 1 73 85 THR B CA 1
ATOM 1735 C C . THR B 1 85 ? -5.949 3.781 13.422 1 73 85 THR B C 1
ATOM 1737 O O . THR B 1 85 ? -6.672 3.26 14.273 1 73 85 THR B O 1
ATOM 1740 N N . GLU B 1 86 ? -6.363 4.078 12.266 1 73.69 86 GLU B N 1
ATOM 1741 C CA . GLU B 1 86 ? -7.75 3.84 11.867 1 73.69 86 GLU B CA 1
ATOM 1742 C C . GLU B 1 86 ? -8.055 2.348 11.789 1 73.69 86 GLU B C 1
ATOM 1744 O O . GLU B 1 86 ? -9.195 1.93 12 1 73.69 86 GLU B O 1
ATOM 1749 N N . ILE B 1 87 ? -7.039 1.626 11.453 1 73.5 87 ILE B N 1
ATOM 1750 C CA . ILE B 1 87 ? -7.238 0.188 11.32 1 73.5 87 ILE B CA 1
ATOM 1751 C C . ILE B 1 87 ? -7.293 -0.458 12.703 1 73.5 87 ILE B C 1
ATOM 1753 O O . ILE B 1 87 ? -7.887 -1.524 12.875 1 73.5 87 ILE B O 1
ATOM 1757 N N . ALA B 1 88 ? -6.707 0.264 13.602 1 65.94 88 ALA B N 1
ATOM 1758 C CA . ALA B 1 88 ? -6.73 -0.246 14.969 1 65.94 88 ALA B CA 1
ATOM 1759 C C . ALA B 1 88 ? -7.969 0.237 15.719 1 65.94 88 ALA B C 1
ATOM 1761 O O . ALA B 1 88 ? -8.203 -0.146 16.859 1 65.94 88 ALA B O 1
ATOM 1762 N N . ASP B 1 89 ? -8.672 1.077 14.969 1 61.75 89 ASP B N 1
ATOM 1763 C CA . ASP B 1 89 ? -9.867 1.637 15.602 1 61.75 89 ASP B CA 1
ATOM 1764 C C . ASP B 1 89 ? -10.836 0.533 16.016 1 61.75 89 ASP B C 1
ATOM 1766 O O . ASP B 1 89 ? -11.172 -0.341 15.219 1 61.75 89 ASP B O 1
ATOM 1770 N N . ASP B 1 90 ? -11.109 0.572 17.172 1 60.44 90 ASP B N 1
ATOM 1771 C CA . ASP B 1 90 ? -11.844 -0.492 17.844 1 60.44 90 ASP B CA 1
ATOM 1772 C C . ASP B 1 90 ? -13.352 -0.318 17.672 1 60.44 90 ASP B C 1
ATOM 1774 O O . ASP B 1 90 ? -14.148 -0.927 18.391 1 60.44 90 ASP B O 1
ATOM 1778 N N . THR B 1 91 ? -13.539 0.583 16.688 1 65.75 91 THR B N 1
ATOM 1779 C CA . THR B 1 91 ? -14.984 0.529 16.5 1 65.75 91 THR B CA 1
ATOM 1780 C C . THR B 1 91 ? -15.406 -0.828 15.93 1 65.75 91 THR B C 1
ATOM 1782 O O . THR B 1 91 ? -14.703 -1.404 15.102 1 65.75 91 THR B O 1
ATOM 1785 N N . ASP B 1 92 ? -16.453 -1.331 16.469 1 70.31 92 ASP B N 1
ATOM 1786 C CA . ASP B 1 92 ? -16.922 -2.689 16.219 1 70.31 92 ASP B CA 1
ATOM 1787 C C . ASP B 1 92 ? -17.109 -2.949 14.727 1 70.31 92 ASP B C 1
ATOM 1789 O O . ASP B 1 92 ? -16.703 -4 14.227 1 70.31 92 ASP B O 1
ATOM 1793 N N . CYS B 1 93 ? -17.531 -1.913 14.039 1 76.94 93 CYS B N 1
ATOM 1794 C CA . CYS B 1 93 ? -17.891 -2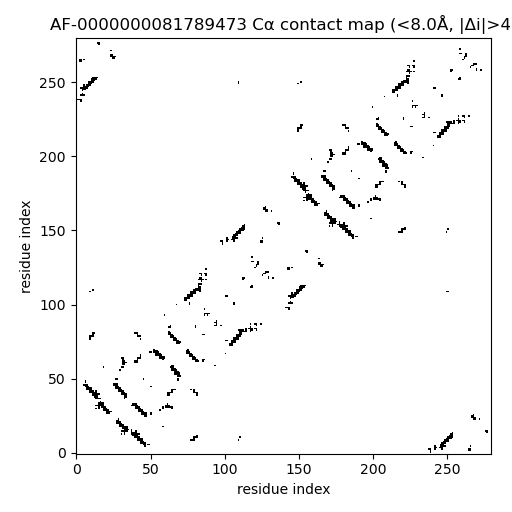.184 12.648 1 76.94 93 CYS B CA 1
ATOM 1795 C C . CYS B 1 93 ? -16.641 -2.295 11.781 1 76.94 93 CYS B C 1
ATOM 1797 O O . CYS B 1 93 ? -16.531 -3.203 10.961 1 76.94 93 CYS B O 1
ATOM 1799 N N . VAL B 1 94 ? -15.703 -1.413 12.047 1 80.88 94 VAL B N 1
ATOM 1800 C CA . VAL B 1 94 ? -14.492 -1.396 11.242 1 80.88 94 VAL B CA 1
ATOM 1801 C C . VAL B 1 94 ? -13.648 -2.635 11.555 1 80.88 94 VAL B C 1
ATOM 1803 O O . VAL B 1 94 ? -13.219 -3.342 10.641 1 80.88 94 VAL B O 1
ATOM 1806 N N . GLN B 1 95 ? -13.555 -2.891 12.758 1 80.44 95 GLN B N 1
ATOM 1807 C CA . GLN B 1 95 ? -12.75 -4.035 13.172 1 80.44 95 GLN B CA 1
ATOM 1808 C C . GLN B 1 95 ? -13.367 -5.344 12.695 1 80.44 95 GLN B C 1
ATOM 1810 O O . GLN B 1 95 ? -12.664 -6.234 12.227 1 80.44 95 GLN B O 1
ATOM 1815 N N . HIS B 1 96 ? -14.656 -5.41 12.852 1 83.88 96 HIS B N 1
ATOM 1816 C CA . HIS B 1 96 ? -15.359 -6.613 12.43 1 83.88 96 HIS B CA 1
ATOM 1817 C C . HIS B 1 96 ? -15.195 -6.848 10.93 1 83.88 96 HIS B C 1
ATOM 1819 O O . HIS B 1 96 ? -14.938 -7.969 10.5 1 83.88 96 HIS B O 1
ATOM 1825 N N . GLU B 1 97 ? -15.328 -5.809 10.211 1 86.56 97 GLU B N 1
ATOM 1826 C CA . GLU B 1 97 ? -15.195 -5.918 8.758 1 86.56 97 GLU B CA 1
ATOM 1827 C C . GLU B 1 97 ? -13.781 -6.328 8.359 1 86.56 97 GLU B C 1
ATOM 1829 O O . GLU B 1 97 ? -13.594 -7.188 7.5 1 86.56 97 GLU B O 1
ATOM 1834 N N . LEU B 1 98 ? -12.844 -5.734 8.953 1 84.06 98 LEU B N 1
ATOM 1835 C CA . LEU B 1 98 ? -11.453 -6.031 8.641 1 84.06 98 LEU B CA 1
ATOM 1836 C C . LEU B 1 98 ? -11.094 -7.461 9.031 1 84.06 98 LEU B C 1
ATOM 1838 O O . LEU B 1 98 ? -10.344 -8.133 8.32 1 84.06 98 LEU B O 1
ATOM 1842 N N . GLN B 1 99 ? -11.664 -7.93 10.086 1 83.88 99 GLN B N 1
ATOM 1843 C CA . GLN B 1 99 ? -11.461 -9.32 10.5 1 83.88 99 GLN B CA 1
ATOM 1844 C C . GLN B 1 99 ? -12.086 -10.281 9.5 1 83.88 99 GLN B C 1
ATOM 1846 O O . GLN B 1 99 ? -11.508 -11.328 9.188 1 83.88 99 GLN B O 1
ATOM 1851 N N . ARG B 1 100 ? -13.156 -9.898 9.031 1 86.06 100 ARG B N 1
ATOM 1852 C CA . ARG B 1 100 ? -13.859 -10.75 8.07 1 86.06 100 ARG B CA 1
ATOM 1853 C C . ARG B 1 100 ? -13.047 -10.914 6.789 1 86.06 100 ARG B C 1
ATOM 1855 O O . ARG B 1 100 ? -12.906 -12.023 6.273 1 86.06 100 ARG B O 1
ATOM 1862 N N . ILE B 1 101 ? -12.523 -9.805 6.34 1 84.31 101 ILE B N 1
ATOM 1863 C CA . ILE B 1 101 ? -11.836 -9.875 5.055 1 84.31 101 ILE B CA 1
ATOM 1864 C C . ILE B 1 101 ? -10.469 -10.539 5.238 1 84.31 101 ILE B C 1
ATOM 1866 O O . ILE B 1 101 ? -9.828 -10.93 4.258 1 84.31 101 ILE B O 1
ATOM 1870 N N . SER B 1 102 ? -10.07 -10.586 6.391 1 81.62 102 SER B N 1
ATOM 1871 C CA . SER B 1 102 ? -8.789 -11.227 6.668 1 81.62 102 SER B CA 1
ATOM 1872 C C . SER B 1 102 ? -8.93 -12.742 6.719 1 81.62 102 SER B C 1
ATOM 1874 O O . SER B 1 102 ? -7.934 -13.469 6.648 1 81.62 102 SER B O 1
ATOM 1876 N N . LYS B 1 103 ? -10.164 -13.141 6.816 1 81.38 103 LYS B N 1
ATOM 1877 C CA . LYS B 1 103 ? -10.406 -14.586 6.844 1 81.38 103 LYS B CA 1
ATOM 1878 C C . LYS B 1 103 ? -10.086 -15.219 5.492 1 81.38 103 LYS B C 1
ATOM 1880 O O . LYS B 1 103 ? -10.508 -14.711 4.449 1 81.38 103 LYS B O 1
ATOM 1885 N N . HIS B 1 104 ? -9.266 -16.25 5.398 1 81.62 104 HIS B N 1
ATOM 1886 C CA . HIS B 1 104 ? -8.922 -17.031 4.227 1 81.62 104 HIS B CA 1
ATOM 1887 C C . HIS B 1 104 ? -8.109 -16.219 3.23 1 81.62 104 HIS B C 1
ATOM 1889 O O . HIS B 1 104 ? -8.227 -16.406 2.018 1 81.62 104 HIS B O 1
ATOM 1895 N N . GLY B 1 105 ? -7.457 -15.273 3.729 1 85.38 105 GLY B N 1
ATOM 1896 C CA . GLY B 1 105 ? -6.609 -14.484 2.846 1 85.38 105 GLY B CA 1
ATOM 1897 C C . GLY B 1 105 ? -5.586 -13.648 3.592 1 85.38 105 GLY B C 1
ATOM 1898 O O . GLY B 1 105 ? -5.359 -13.859 4.785 1 85.38 105 GLY B O 1
ATOM 1899 N N . VAL B 1 106 ? -4.828 -12.883 2.83 1 86.88 106 VAL B N 1
ATOM 1900 C CA . VAL B 1 106 ? -3.824 -11.992 3.406 1 86.88 106 VAL B CA 1
ATOM 1901 C C . VAL B 1 106 ? -4.223 -10.539 3.16 1 86.88 106 VAL B C 1
ATOM 1903 O O . VAL B 1 106 ? -4.988 -10.242 2.238 1 86.88 106 VAL B O 1
ATOM 1906 N N . THR B 1 107 ? -3.789 -9.672 4.109 1 89.06 107 THR B N 1
ATOM 1907 C CA . THR B 1 107 ? -4.102 -8.25 4.012 1 89.06 107 THR B CA 1
ATOM 1908 C C . THR B 1 107 ? -2.828 -7.426 3.852 1 89.06 107 THR B C 1
ATOM 1910 O O . THR B 1 107 ? -1.829 -7.68 4.527 1 89.06 107 THR B O 1
ATOM 1913 N N . VAL B 1 108 ? -2.844 -6.516 2.895 1 90.12 108 VAL B N 1
ATOM 1914 C CA . VAL B 1 108 ? -1.813 -5.492 2.736 1 90.12 108 VAL B CA 1
ATOM 1915 C C . VAL B 1 108 ? -2.387 -4.121 3.098 1 90.12 108 VAL B C 1
ATOM 1917 O O . VAL B 1 108 ? -3.459 -3.746 2.619 1 90.12 108 VAL B O 1
ATOM 1920 N N . VAL B 1 109 ? -1.646 -3.373 3.953 1 88.75 109 VAL B N 1
ATOM 1921 C CA . VAL B 1 109 ? -2.15 -2.088 4.426 1 88.75 109 VAL B CA 1
ATOM 1922 C C . VAL B 1 109 ? -1.243 -0.964 3.93 1 88.75 109 VAL B C 1
ATOM 1924 O O . VAL B 1 109 ? -0.018 -1.107 3.912 1 88.75 109 VAL B O 1
ATOM 1927 N N . LEU B 1 110 ? -1.854 0.046 3.559 1 85.5 110 LEU B N 1
ATOM 1928 C CA . LEU B 1 110 ? -1.162 1.277 3.189 1 85.5 110 LEU B CA 1
ATOM 1929 C C . LEU B 1 110 ? -1.688 2.459 3.998 1 85.5 110 LEU B C 1
ATOM 1931 O O . LEU B 1 110 ? -2.898 2.689 4.051 1 85.5 110 LEU B O 1
ATOM 1935 N N . GLY B 1 111 ? -0.841 3.213 4.707 1 81.56 111 GLY B N 1
ATOM 1936 C CA . GLY B 1 111 ? -1.347 4.309 5.52 1 81.56 111 GLY B CA 1
ATOM 1937 C C . GLY B 1 111 ? -0.252 5.215 6.043 1 81.56 111 GLY B C 1
ATOM 1938 O O . GLY B 1 111 ? 0.935 4.914 5.898 1 81.56 111 GLY B O 1
ATOM 1939 N N . ASP B 1 112 ? -0.628 6.375 6.566 1 75.19 112 ASP B N 1
ATOM 1940 C CA . ASP B 1 112 ? 0.246 7.336 7.234 1 75.19 112 ASP B CA 1
ATOM 1941 C C . ASP B 1 112 ? 0.558 6.898 8.664 1 75.19 112 ASP B C 1
ATOM 1943 O O . ASP B 1 112 ? -0.345 6.527 9.414 1 75.19 112 ASP B O 1
ATOM 1947 N N . PHE B 1 113 ? 1.892 6.879 8.906 1 66.12 113 PHE B N 1
ATOM 1948 C CA . PHE B 1 113 ? 2.33 6.465 10.234 1 66.12 113 PHE B CA 1
ATOM 1949 C C . PHE B 1 113 ? 2.254 7.625 11.219 1 66.12 113 PHE B C 1
ATOM 1951 O O . PHE B 1 113 ? 2.076 7.418 12.422 1 66.12 113 PHE B O 1
ATOM 1958 N N . ASN B 1 114 ? 2.779 8.836 10.812 1 59.28 114 ASN B N 1
ATOM 1959 C CA . ASN B 1 114 ? 2.799 9.984 11.719 1 59.28 114 ASN B CA 1
ATOM 1960 C C . ASN B 1 114 ? 1.405 10.305 12.25 1 59.28 114 ASN B C 1
ATOM 1962 O O . ASN B 1 114 ? 1.248 11.172 13.109 1 59.28 114 ASN B O 1
ATOM 1966 N N . ALA B 1 115 ? 0.488 9.703 11.742 1 48.94 115 ALA B N 1
ATOM 1967 C CA . ALA B 1 115 ? -0.694 10.141 12.484 1 48.94 115 ALA B CA 1
ATOM 1968 C C . ALA B 1 115 ? -0.586 9.773 13.961 1 48.94 115 ALA B C 1
ATOM 1970 O O . ALA B 1 115 ? 0.049 8.773 14.312 1 48.94 115 ALA B O 1
ATOM 1971 N N . THR B 1 116 ? -0.537 10.828 14.836 1 39.38 116 THR B N 1
ATOM 1972 C CA . THR B 1 116 ? -0.212 10.867 16.25 1 39.38 116 THR B CA 1
ATOM 1973 C C . THR B 1 116 ? -0.17 9.461 16.844 1 39.38 116 THR B C 1
ATOM 1975 O O . THR B 1 116 ? 0.763 9.109 17.562 1 39.38 116 THR B O 1
ATOM 1978 N N . VAL B 1 117 ? -1.284 8.922 17.062 1 39.22 117 VAL B N 1
ATOM 1979 C CA . VAL B 1 117 ? -1.65 7.797 17.922 1 39.22 117 VAL B CA 1
ATOM 1980 C C . VAL B 1 117 ? -1.179 6.492 17.281 1 39.22 117 VAL B C 1
ATOM 1982 O O . VAL B 1 117 ? -1.218 5.438 17.922 1 39.22 117 VAL B O 1
ATOM 1985 N N . GLY B 1 118 ? -0.876 6.402 16.141 1 39.5 118 GLY B N 1
ATOM 1986 C CA . GLY B 1 118 ? -0.949 5.172 15.367 1 39.5 118 GLY B CA 1
ATOM 1987 C C . GLY B 1 118 ? 0.162 4.195 15.695 1 39.5 118 GLY B C 1
ATOM 1988 O O . GLY B 1 118 ? -0.01 2.982 15.562 1 39.5 118 GLY B O 1
ATOM 1989 N N . ALA B 1 119 ? 1.346 4.836 15.922 1 43.06 119 ALA B N 1
ATOM 1990 C CA . ALA B 1 119 ? 2.441 3.904 16.188 1 43.06 119 ALA B CA 1
ATOM 1991 C C . ALA B 1 119 ? 2.123 3 17.375 1 43.06 119 ALA B C 1
ATOM 1993 O O . ALA B 1 119 ? 2.486 1.82 17.375 1 43.06 119 ALA B O 1
ATOM 1994 N N . ASN B 1 120 ? 1.507 3.643 18.344 1 42.03 120 ASN B N 1
ATOM 1995 C CA . ASN B 1 120 ? 1.233 2.895 19.562 1 42.03 120 ASN B CA 1
ATOM 1996 C C . ASN B 1 120 ? 0.235 1.766 19.328 1 42.03 120 ASN B C 1
ATOM 1998 O O . ASN B 1 120 ? 0.362 0.684 19.906 1 42.03 120 ASN B O 1
ATOM 2002 N N . ARG B 1 121 ? -0.736 2.021 18.625 1 40.19 121 ARG B N 1
ATOM 2003 C CA . ARG B 1 121 ? -1.889 1.131 18.547 1 40.19 121 ARG B CA 1
ATOM 2004 C C . ARG B 1 121 ? -1.645 -0.002 17.562 1 40.19 121 ARG B C 1
ATOM 2006 O O . ARG B 1 121 ? -2.369 -0.999 17.562 1 40.19 121 ARG B O 1
ATOM 2013 N N . LEU B 1 122 ? -1.023 0.277 16.578 1 43.03 122 LEU B N 1
ATOM 2014 C CA . LEU B 1 122 ? -0.772 -0.837 15.672 1 43.03 122 LEU B CA 1
ATOM 2015 C C . LEU B 1 122 ? -0.169 -2.021 16.422 1 43.03 122 LEU B C 1
ATOM 2017 O O . LEU B 1 122 ? -0.351 -3.174 16.016 1 43.03 122 LEU B O 1
ATOM 2021 N N . ALA B 1 123 ? 0.665 -1.786 17.453 1 38.41 123 ALA B N 1
ATOM 2022 C CA . ALA B 1 123 ? 1.298 -2.846 18.234 1 38.41 123 ALA B CA 1
ATOM 2023 C C . ALA B 1 123 ? 0.252 -3.758 18.875 1 38.41 123 ALA B C 1
ATOM 2025 O O . ALA B 1 123 ? 0.492 -4.953 19.062 1 3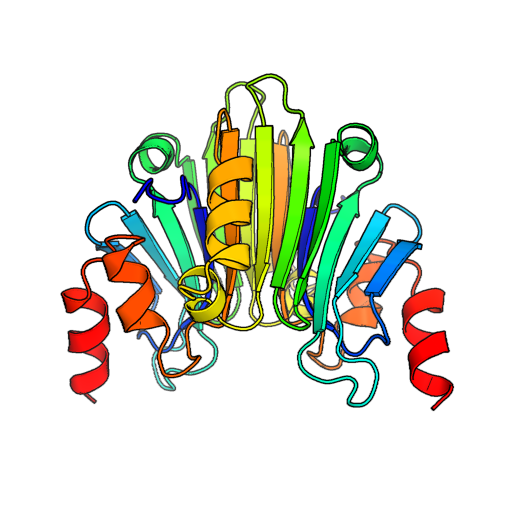8.41 123 ALA B O 1
ATOM 2026 N N . SER B 1 124 ? -0.585 -3.146 19.484 1 38.34 124 SER B N 1
ATOM 2027 C CA . SER B 1 124 ? -1.419 -4.07 20.25 1 38.34 124 SER B CA 1
ATOM 2028 C C . SER B 1 124 ? -2.098 -5.082 19.328 1 38.34 124 SER B C 1
ATOM 2030 O O . SER B 1 124 ? -2.201 -6.266 19.672 1 38.34 124 SER B O 1
ATOM 2032 N N . GLY B 1 125 ? -2.855 -4.734 18.547 1 36.53 125 GLY B N 1
ATOM 2033 C CA . GLY B 1 125 ? -3.482 -5.719 17.672 1 36.53 125 GLY B CA 1
ATOM 2034 C C . GLY B 1 125 ? -2.564 -6.215 16.578 1 36.53 125 GLY B C 1
ATOM 2035 O O . GLY B 1 125 ? -2.865 -7.207 15.906 1 36.53 125 GLY B O 1
ATOM 2036 N N . VAL B 1 126 ? -1.773 -5.414 15.953 1 37.66 126 VAL B N 1
ATOM 2037 C CA . VAL B 1 126 ? -0.562 -5.75 15.211 1 37.66 126 VAL B CA 1
ATOM 2038 C C . VAL B 1 126 ? 0.656 -5.621 16.125 1 37.66 126 VAL B C 1
ATOM 2040 O O . VAL B 1 126 ? 0.871 -4.574 16.75 1 37.66 126 VAL B O 1
ATOM 2043 N N . SER B 1 127 ? 1.154 -6.531 16.969 1 34.06 127 SER B N 1
ATOM 2044 C CA . SER B 1 127 ? 2.27 -6.539 17.906 1 34.06 127 SER B CA 1
ATOM 2045 C C . SER B 1 127 ? 3.461 -5.766 17.359 1 34.06 127 SER B C 1
ATOM 2047 O O . SER B 1 127 ? 4.316 -6.332 16.672 1 34.06 127 SER B O 1
ATOM 2049 N N . TRP B 1 128 ? 3.398 -4.824 16.656 1 33.91 128 TRP B N 1
ATOM 2050 C CA . TRP B 1 128 ? 4.695 -4.195 16.406 1 33.91 128 TRP B CA 1
ATOM 2051 C C . TRP B 1 128 ? 5.293 -3.67 17.719 1 33.91 128 TRP B C 1
ATOM 2053 O O . TRP B 1 128 ? 4.582 -3.107 18.547 1 33.91 128 TRP B O 1
ATOM 2063 N N . ASP B 1 129 ? 6.059 -4.375 18.391 1 31.56 129 ASP B N 1
ATOM 2064 C CA . ASP B 1 129 ? 6.723 -3.936 19.609 1 31.56 129 ASP B CA 1
ATOM 2065 C C . ASP B 1 129 ? 7.055 -2.447 19.547 1 31.56 129 ASP B C 1
ATOM 2067 O O . ASP B 1 129 ? 7.734 -1.993 18.625 1 31.56 129 ASP B O 1
ATOM 2071 N N . ARG B 1 130 ? 6.262 -1.627 20.188 1 32.91 130 ARG B N 1
ATOM 2072 C CA . ARG B 1 130 ? 6.344 -0.215 20.547 1 32.91 130 ARG B CA 1
ATOM 2073 C C . ARG B 1 130 ? 7.789 0.199 20.812 1 32.91 130 ARG B C 1
ATOM 2075 O O . ARG B 1 130 ? 8.125 1.384 20.75 1 32.91 130 ARG B O 1
ATOM 2082 N N . THR B 1 131 ? 8.406 -0.599 21.516 1 34.06 131 THR B N 1
ATOM 2083 C CA . THR B 1 131 ? 9.656 -0.146 22.109 1 34.06 131 THR B CA 1
ATOM 2084 C C . THR B 1 131 ? 10.594 0.429 21.062 1 34.06 131 THR B C 1
ATOM 2086 O O . THR B 1 131 ? 11.383 1.334 21.344 1 34.06 131 THR B O 1
ATOM 2089 N N . LEU B 1 132 ? 10.578 -0.218 20.047 1 31.19 132 LEU B N 1
ATOM 2090 C CA . LEU B 1 132 ? 11.633 0.253 19.156 1 31.19 132 LEU B CA 1
ATOM 2091 C C . LEU B 1 132 ? 11.266 1.601 18.547 1 31.19 132 LEU B C 1
ATOM 2093 O O . LEU B 1 132 ? 12.148 2.414 18.25 1 31.19 132 LEU B O 1
ATOM 2097 N N . LEU B 1 133 ? 9.977 1.772 18.219 1 33.16 133 LEU B N 1
ATOM 2098 C CA . LEU B 1 133 ? 9.602 3.045 17.609 1 33.16 133 LEU B CA 1
ATOM 2099 C C . LEU B 1 133 ? 9.711 4.184 18.625 1 33.16 133 LEU B C 1
ATOM 2101 O O . LEU B 1 133 ? 9.945 5.332 18.234 1 33.16 133 LEU B O 1
ATOM 2105 N N . GLU B 1 134 ? 9.289 3.996 19.828 1 34.41 134 GLU B N 1
ATOM 2106 C CA . GLU B 1 134 ? 9.445 4.996 20.875 1 34.41 134 GLU B CA 1
ATOM 2107 C C . GLU B 1 134 ? 10.914 5.383 21.047 1 34.41 134 GLU B C 1
ATOM 2109 O O . GLU B 1 134 ? 11.227 6.547 21.312 1 34.41 134 GLU B O 1
ATOM 2114 N N . ARG B 1 135 ? 11.703 4.414 21.297 1 32.31 135 ARG B N 1
ATOM 2115 C CA . ARG B 1 135 ? 13.031 4.805 21.766 1 32.31 135 ARG B CA 1
ATOM 2116 C C . ARG B 1 135 ? 13.688 5.777 20.781 1 32.31 135 ARG B C 1
ATOM 2118 O O . ARG B 1 135 ? 14.508 6.605 21.188 1 32.31 135 ARG B O 1
ATOM 2125 N N . ARG B 1 136 ? 13.766 5.469 19.516 1 33.62 136 ARG B N 1
ATOM 2126 C CA . ARG B 1 136 ? 14.695 6.316 18.781 1 33.62 136 ARG B CA 1
ATOM 2127 C C . ARG B 1 136 ? 14.086 7.688 18.5 1 33.62 136 ARG B C 1
ATOM 2129 O O . ARG B 1 136 ? 14.75 8.57 17.953 1 33.62 136 ARG B O 1
ATOM 2136 N N . MET B 1 137 ? 12.805 7.797 18.609 1 30.05 137 MET B N 1
ATOM 2137 C CA . MET B 1 137 ? 12.312 9.172 18.562 1 30.05 137 MET B CA 1
ATOM 2138 C C . MET B 1 137 ? 12.852 9.977 19.75 1 30.05 137 MET B C 1
ATOM 2140 O O . MET B 1 137 ? 12.891 11.211 19.688 1 30.05 137 MET B O 1
ATOM 2144 N N . THR B 1 138 ? 12.734 9.469 20.891 1 29.69 138 THR B N 1
ATOM 2145 C CA . THR B 1 138 ? 13.109 10.32 22.016 1 29.69 138 THR B CA 1
ATOM 2146 C C . THR B 1 138 ? 14.594 10.688 21.953 1 29.69 138 THR B C 1
ATOM 2148 O O . THR B 1 138 ? 15.07 11.508 22.734 1 29.69 138 THR B O 1
ATOM 2151 N N . THR B 1 139 ? 15.32 9.773 21.438 1 29.95 139 THR B N 1
ATOM 2152 C CA . THR B 1 139 ? 16.672 10.234 21.766 1 29.95 139 THR B CA 1
ATOM 2153 C C . THR B 1 139 ? 17.047 11.453 20.922 1 29.95 139 THR B C 1
ATOM 2155 O O . THR B 1 139 ? 18.188 11.922 20.969 1 29.95 139 THR B O 1
ATOM 2158 N N . ALA B 1 140 ? 16.094 12.164 20.141 1 27.27 140 ALA B N 1
ATOM 2159 C CA . ALA B 1 140 ? 16.594 13.523 19.969 1 27.27 140 ALA B CA 1
ATOM 2160 C C . ALA B 1 140 ? 16.234 14.398 21.156 1 27.27 140 ALA B C 1
ATOM 2162 O O . ALA B 1 140 ? 15.172 14.227 21.766 1 27.27 140 ALA B O 1
#

Radius of gyration: 17.2 Å; Cα contacts (8 Å, |Δi|>4): 718; chains: 2; bounding box: 37×42×44 Å